Protein AF-A0A8S3UHV8-F1 (afdb_monomer)

Solvent-accessible surface area (backbone atoms only — not comparable to full-atom values): 12349 Å² total; per-residue (Å²): 120,72,72,67,57,52,47,56,48,50,58,50,46,39,64,72,65,37,31,21,87,84,78,70,43,65,53,44,92,79,63,28,31,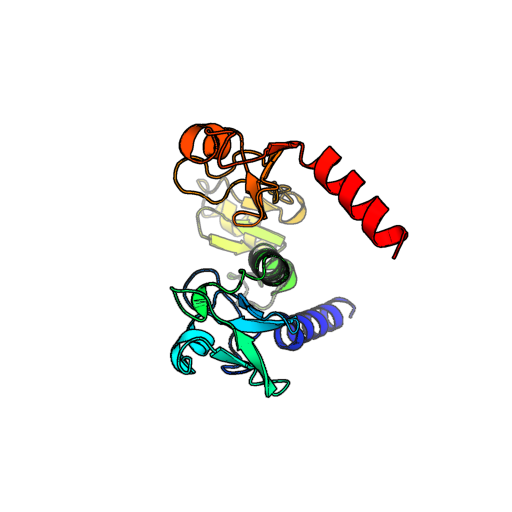39,25,36,45,98,86,71,53,64,37,21,46,50,60,48,59,73,72,48,66,59,91,54,34,36,66,39,88,88,79,64,52,76,40,80,38,57,95,79,33,73,75,66,41,50,69,36,58,69,50,46,53,50,47,50,44,45,59,74,42,35,70,69,73,30,81,47,28,8,61,90,56,77,56,72,43,66,33,55,31,37,32,70,86,76,74,44,35,21,20,76,69,52,41,55,55,48,38,72,77,35,82,84,62,80,53,63,44,56,60,90,76,66,81,74,83,71,78,79,67,35,30,84,48,91,97,45,60,69,36,57,54,52,32,28,32,69,26,95,92,66,67,43,80,29,21,71,65,50,35,65,75,77,45,64,51,68,94,73,30,42,75,42,48,42,68,60,55,46,53,57,49,53,54,55,60,78,74,108

Structure (mmCIF, N/CA/C/O backbone):
data_AF-A0A8S3UHV8-F1
#
_entry.id   AF-A0A8S3UHV8-F1
#
loop_
_atom_site.group_PDB
_atom_site.id
_atom_site.type_symbol
_atom_site.label_atom_id
_atom_site.label_alt_id
_atom_site.label_comp_id
_atom_site.label_asym_id
_atom_site.label_entity_id
_atom_site.label_seq_id
_atom_site.pdbx_PDB_ins_code
_atom_site.Cartn_x
_atom_site.Cartn_y
_atom_site.Cartn_z
_atom_site.occupancy
_atom_site.B_iso_or_equiv
_atom_site.auth_seq_id
_atom_site.auth_comp_id
_atom_site.auth_asym_id
_atom_site.auth_atom_id
_atom_site.pdbx_PDB_model_num
ATOM 1 N N . MET A 1 1 ? 33.360 -6.029 -9.573 1.00 35.09 1 MET A N 1
ATOM 2 C CA . MET A 1 1 ? 33.182 -6.629 -8.226 1.00 35.09 1 MET A CA 1
ATOM 3 C C . MET A 1 1 ? 32.106 -5.922 -7.394 1.00 35.09 1 MET A C 1
ATOM 5 O O . MET A 1 1 ? 31.368 -6.627 -6.726 1.00 35.09 1 MET A O 1
ATOM 9 N N . ALA A 1 2 ? 31.924 -4.596 -7.492 1.00 36.34 2 ALA A N 1
ATOM 10 C CA . ALA A 1 2 ? 30.849 -3.869 -6.790 1.00 36.34 2 ALA A CA 1
ATOM 11 C C . ALA A 1 2 ? 29.412 -4.330 -7.143 1.00 36.34 2 ALA A C 1
ATOM 13 O O . ALA A 1 2 ? 28.569 -4.451 -6.263 1.00 36.34 2 ALA A O 1
ATOM 14 N N . SER A 1 3 ? 29.159 -4.679 -8.409 1.00 47.12 3 SER A N 1
ATOM 15 C CA . SER A 1 3 ? 27.822 -5.049 -8.914 1.00 47.12 3 SER A CA 1
ATOM 16 C C . SER A 1 3 ? 27.254 -6.379 -8.372 1.00 47.12 3 SER A C 1
ATOM 18 O O . SER A 1 3 ? 26.042 -6.539 -8.292 1.00 47.12 3 SER A O 1
ATOM 20 N N . ARG A 1 4 ? 28.091 -7.332 -7.925 1.00 45.00 4 ARG A N 1
ATOM 21 C CA . ARG A 1 4 ? 27.597 -8.579 -7.295 1.00 45.00 4 ARG A CA 1
ATOM 22 C C . ARG A 1 4 ? 27.098 -8.366 -5.860 1.00 45.00 4 ARG A C 1
ATOM 24 O O . ARG A 1 4 ? 26.243 -9.118 -5.406 1.00 45.00 4 ARG A O 1
ATOM 31 N N . ASN A 1 5 ? 27.611 -7.353 -5.160 1.00 54.25 5 ASN A N 1
ATOM 32 C CA . ASN A 1 5 ? 27.203 -7.053 -3.786 1.00 54.25 5 ASN A CA 1
ATOM 33 C C . ASN A 1 5 ? 25.862 -6.312 -3.730 1.00 54.25 5 ASN A C 1
ATOM 35 O O . ASN A 1 5 ? 25.083 -6.554 -2.815 1.00 54.25 5 ASN A O 1
ATOM 39 N N . SER A 1 6 ? 25.574 -5.454 -4.713 1.00 56.16 6 SER A N 1
ATOM 40 C CA . SER A 1 6 ? 24.302 -4.728 -4.790 1.00 56.16 6 SER A CA 1
ATOM 41 C C . SER A 1 6 ? 23.116 -5.652 -5.077 1.00 56.16 6 SER A C 1
ATOM 43 O O . SER A 1 6 ? 22.085 -5.512 -4.435 1.00 56.16 6 SER A O 1
ATOM 45 N N . VAL A 1 7 ? 23.277 -6.650 -5.955 1.00 60.72 7 VAL A N 1
ATOM 46 C CA . VAL A 1 7 ? 22.209 -7.624 -6.268 1.00 60.72 7 VAL A CA 1
ATOM 47 C C . VAL A 1 7 ? 21.826 -8.452 -5.037 1.00 60.72 7 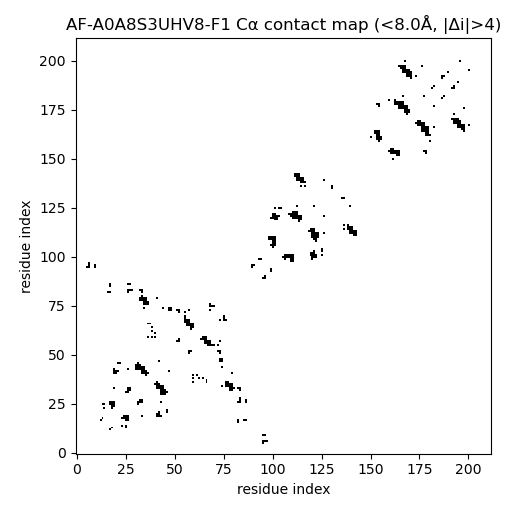VAL A C 1
ATOM 49 O O . VAL A 1 7 ? 20.649 -8.576 -4.721 1.00 60.72 7 VAL A O 1
ATOM 52 N N . ASN A 1 8 ? 22.812 -8.946 -4.280 1.00 66.94 8 ASN A N 1
ATOM 53 C CA . ASN A 1 8 ? 22.543 -9.689 -3.043 1.00 66.94 8 ASN A CA 1
ATOM 54 C C . ASN A 1 8 ? 21.857 -8.826 -1.972 1.00 66.94 8 ASN A C 1
ATOM 56 O O . ASN A 1 8 ? 21.039 -9.335 -1.209 1.00 66.94 8 ASN A O 1
ATOM 60 N N . LEU A 1 9 ? 22.177 -7.530 -1.910 1.00 77.44 9 LEU A N 1
ATOM 61 C CA . LEU A 1 9 ? 21.543 -6.608 -0.970 1.00 77.44 9 LEU A CA 1
ATOM 62 C C . LEU A 1 9 ? 20.076 -6.341 -1.327 1.00 77.44 9 LEU A C 1
ATOM 64 O O . LEU A 1 9 ? 19.246 -6.268 -0.427 1.00 77.44 9 LEU A O 1
ATOM 68 N N . ILE A 1 10 ? 19.756 -6.211 -2.615 1.00 76.81 10 ILE A N 1
ATOM 69 C CA . ILE A 1 10 ? 18.389 -5.942 -3.077 1.00 76.81 10 ILE A CA 1
ATOM 70 C C . ILE A 1 10 ? 17.488 -7.152 -2.837 1.00 76.81 10 ILE A C 1
ATOM 72 O O . ILE A 1 10 ? 16.421 -6.996 -2.253 1.00 76.81 10 ILE A O 1
ATOM 76 N N . THR A 1 11 ? 17.952 -8.362 -3.157 1.00 77.56 11 THR A N 1
ATOM 77 C CA . THR A 1 11 ? 17.198 -9.589 -2.849 1.00 77.56 11 THR A CA 1
ATOM 78 C C . THR A 1 11 ? 16.970 -9.763 -1.342 1.00 77.56 11 THR A C 1
ATOM 80 O O . THR A 1 11 ? 15.914 -10.224 -0.916 1.00 77.56 11 THR A O 1
ATOM 83 N N . GLU A 1 12 ? 17.937 -9.380 -0.503 1.00 82.31 12 GLU A N 1
ATOM 84 C CA . GLU A 1 12 ? 17.755 -9.402 0.954 1.00 82.31 12 GLU A CA 1
ATOM 85 C C . GLU A 1 12 ? 16.766 -8.325 1.432 1.00 82.31 12 GLU A C 1
ATOM 87 O O . GLU A 1 12 ? 15.990 -8.563 2.357 1.00 82.31 12 GLU A O 1
ATOM 92 N N . LEU A 1 13 ? 16.769 -7.147 0.798 1.00 86.06 13 LEU A N 1
ATOM 93 C CA . LEU A 1 13 ? 15.794 -6.077 1.029 1.00 86.06 13 LEU A CA 1
ATOM 94 C C . LEU A 1 13 ? 14.373 -6.543 0.700 1.00 86.06 13 LEU A C 1
ATOM 96 O O . LEU A 1 13 ? 13.473 -6.371 1.521 1.00 86.06 13 LEU A O 1
ATOM 100 N N . GLU A 1 14 ? 14.189 -7.166 -0.461 1.00 86.31 14 GLU A N 1
ATOM 101 C CA . GLU A 1 14 ? 12.915 -7.733 -0.899 1.00 86.31 14 GLU A CA 1
ATOM 102 C C . GLU A 1 14 ? 12.385 -8.739 0.126 1.00 86.31 14 GLU A C 1
ATOM 104 O O . GLU A 1 14 ? 11.315 -8.532 0.700 1.00 86.31 14 GLU A O 1
ATOM 109 N N . ARG A 1 15 ? 13.194 -9.744 0.475 1.00 85.44 15 ARG A N 1
ATOM 110 C CA . ARG A 1 15 ? 12.825 -10.775 1.458 1.00 85.44 15 ARG A CA 1
ATOM 111 C C . ARG A 1 15 ? 12.487 -10.225 2.833 1.00 85.44 15 ARG A C 1
ATOM 113 O O . ARG A 1 15 ? 11.580 -10.714 3.502 1.00 85.44 15 ARG A O 1
ATOM 120 N N . ARG A 1 16 ? 13.234 -9.223 3.301 1.00 87.00 16 ARG A N 1
ATOM 121 C CA . ARG A 1 16 ? 13.035 -8.673 4.650 1.00 87.00 16 ARG A CA 1
ATOM 122 C C . ARG A 1 16 ? 11.878 -7.697 4.742 1.00 87.00 16 ARG A C 1
ATOM 124 O O . ARG A 1 16 ? 11.247 -7.618 5.796 1.00 87.00 16 ARG A O 1
ATOM 131 N N . TYR A 1 17 ? 11.647 -6.906 3.701 1.00 90.50 17 TYR A N 1
ATOM 132 C CA . TYR A 1 17 ? 10.789 -5.730 3.809 1.00 90.50 17 TYR A CA 1
ATOM 133 C C . TYR A 1 17 ? 9.618 -5.734 2.836 1.00 90.50 17 TYR A C 1
ATOM 135 O O . TYR A 1 17 ? 8.607 -5.105 3.157 1.00 90.50 17 TYR A O 1
ATOM 143 N N . LEU A 1 18 ? 9.723 -6.433 1.705 1.00 92.75 18 LEU A N 1
ATOM 144 C CA . LEU A 1 18 ? 8.749 -6.384 0.613 1.00 92.75 18 LEU A CA 1
ATOM 145 C C . LEU A 1 18 ? 8.002 -7.701 0.384 1.00 92.75 18 LEU A C 1
ATOM 147 O O . LEU A 1 18 ? 7.103 -7.744 -0.449 1.00 92.75 18 LEU A O 1
ATOM 151 N N . GLU A 1 19 ? 8.320 -8.752 1.135 1.00 92.69 19 GLU A N 1
ATOM 152 C CA . GLU A 1 19 ? 7.553 -9.995 1.147 1.00 92.69 19 GLU A CA 1
ATOM 153 C C . GLU A 1 19 ? 6.559 -10.041 2.312 1.00 92.69 19 GLU A C 1
ATOM 155 O O . GLU A 1 19 ? 6.800 -9.566 3.429 1.00 92.69 19 GLU A O 1
ATOM 160 N N . CYS A 1 20 ? 5.419 -10.685 2.074 1.00 94.94 20 CYS A N 1
ATOM 161 C CA . CYS A 1 20 ? 4.495 -11.016 3.143 1.00 94.94 20 CYS A CA 1
ATOM 162 C C . CYS A 1 20 ? 5.040 -12.183 3.972 1.00 94.94 20 CYS A C 1
ATOM 164 O O . CYS A 1 20 ? 5.195 -13.289 3.476 1.00 94.94 20 CYS A O 1
ATOM 166 N N . ASN A 1 21 ? 5.189 -11.996 5.278 1.00 90.25 21 ASN A N 1
ATOM 167 C CA . ASN A 1 21 ? 5.628 -13.041 6.216 1.00 90.25 21 ASN A CA 1
ATOM 168 C C . ASN A 1 21 ? 4.679 -14.261 6.370 1.00 90.25 21 ASN A C 1
ATOM 170 O O . ASN A 1 21 ? 5.000 -15.175 7.126 1.00 90.25 21 ASN A O 1
ATOM 174 N N . ILE A 1 22 ? 3.512 -14.279 5.708 1.00 94.44 22 ILE A N 1
ATOM 175 C CA . ILE A 1 22 ? 2.589 -15.428 5.696 1.00 94.44 22 ILE A CA 1
ATOM 176 C C . ILE A 1 22 ? 2.749 -16.246 4.415 1.00 94.44 22 ILE A C 1
ATOM 178 O O . ILE A 1 22 ? 2.870 -17.464 4.494 1.00 94.44 22 ILE A O 1
ATOM 182 N N . CYS A 1 23 ? 2.663 -15.611 3.241 1.00 95.19 23 CYS A N 1
ATOM 183 C CA . CYS A 1 23 ? 2.740 -16.318 1.957 1.00 95.19 23 CYS A CA 1
ATOM 184 C C . CYS A 1 23 ? 4.119 -16.264 1.304 1.00 95.19 23 CYS A C 1
ATOM 186 O O . CYS A 1 23 ? 4.288 -16.909 0.281 1.00 95.19 23 CYS A O 1
ATOM 188 N N . THR A 1 24 ? 5.060 -15.499 1.864 1.00 91.62 24 THR A N 1
ATOM 189 C CA . THR A 1 24 ? 6.422 -15.278 1.342 1.00 91.62 24 THR A CA 1
ATOM 190 C C . THR A 1 24 ? 6.464 -14.772 -0.101 1.00 91.62 24 THR A C 1
ATOM 192 O O . THR A 1 24 ? 7.463 -14.916 -0.786 1.00 91.62 24 THR A O 1
ATOM 195 N N . GLU A 1 25 ? 5.361 -14.181 -0.563 1.00 92.62 25 GLU A N 1
ATOM 196 C CA . GLU A 1 25 ? 5.270 -13.541 -1.874 1.00 92.62 25 GLU A CA 1
ATOM 197 C C . GLU A 1 25 ? 5.534 -12.044 -1.732 1.00 92.62 25 GLU A C 1
ATOM 199 O O . GLU A 1 25 ? 5.165 -11.446 -0.710 1.00 92.62 25 GLU A O 1
ATOM 204 N N . LEU A 1 26 ? 6.101 -11.445 -2.780 1.00 89.75 26 LEU A N 1
ATOM 205 C CA . LEU A 1 26 ? 6.263 -9.998 -2.894 1.00 89.75 26 LEU A CA 1
ATOM 206 C C . LEU A 1 26 ? 4.906 -9.289 -2.833 1.00 89.75 26 LEU A C 1
ATOM 208 O O . LEU A 1 26 ? 3.889 -9.795 -3.314 1.00 89.75 26 LEU A O 1
ATOM 212 N N . PHE A 1 27 ? 4.893 -8.107 -2.227 1.00 92.94 27 PHE A N 1
ATOM 213 C CA . PHE A 1 27 ? 3.746 -7.214 -2.287 1.00 92.94 27 PHE A CA 1
ATOM 214 C C . PHE A 1 27 ? 3.528 -6.700 -3.716 1.00 92.94 27 PHE A C 1
ATOM 216 O O . PHE A 1 27 ? 4.467 -6.572 -4.498 1.00 92.94 27 PHE A O 1
ATOM 223 N N . ASP A 1 28 ? 2.277 -6.400 -4.048 1.00 86.69 28 ASP A N 1
ATOM 224 C CA . ASP A 1 28 ? 1.870 -5.858 -5.346 1.00 86.69 28 ASP A CA 1
ATOM 225 C C . ASP A 1 28 ? 0.714 -4.851 -5.169 1.00 86.69 28 ASP A C 1
ATOM 227 O O . ASP A 1 28 ? 0.228 -4.638 -4.053 1.00 86.69 28 ASP A O 1
ATOM 231 N N . GLU A 1 29 ? 0.299 -4.194 -6.254 1.00 83.56 29 GLU A N 1
ATOM 232 C CA . GLU A 1 29 ? -0.779 -3.189 -6.246 1.00 83.56 29 GLU A CA 1
ATOM 233 C C . GLU A 1 29 ? -2.193 -3.785 -6.330 1.00 83.56 29 GLU A C 1
ATOM 235 O O . GLU A 1 29 ? -3.172 -3.081 -6.065 1.00 83.56 29 GLU A O 1
ATOM 240 N N . ASP A 1 30 ? -2.312 -5.077 -6.641 1.00 86.75 30 ASP A N 1
ATOM 241 C CA . ASP A 1 30 ? -3.569 -5.705 -7.043 1.00 86.75 30 ASP A CA 1
ATOM 242 C C . ASP A 1 30 ? -4.127 -6.607 -5.932 1.00 86.75 30 ASP A C 1
ATOM 244 O O . ASP A 1 30 ? -5.099 -6.278 -5.244 1.00 86.75 30 ASP A O 1
ATOM 248 N N . GLU A 1 31 ? -3.499 -7.759 -5.715 1.00 88.75 31 GLU A N 1
ATOM 249 C CA . GLU A 1 31 ? -3.967 -8.798 -4.797 1.00 88.75 31 GLU A CA 1
ATOM 250 C C . GLU A 1 31 ? -3.202 -8.760 -3.470 1.00 88.75 31 GLU A C 1
ATOM 252 O O . GLU A 1 31 ? -3.776 -8.902 -2.379 1.00 88.75 31 GLU A O 1
ATOM 257 N N . ARG A 1 32 ? -1.891 -8.516 -3.527 1.00 93.06 32 ARG A N 1
ATOM 258 C CA . ARG A 1 32 ? -0.979 -8.550 -2.380 1.00 93.06 32 ARG A CA 1
ATOM 259 C C . ARG A 1 32 ? -0.654 -7.156 -1.867 1.00 93.06 32 ARG A C 1
ATOM 261 O O . ARG A 1 32 ? 0.439 -6.924 -1.362 1.00 93.06 32 ARG A O 1
ATOM 268 N N . ILE A 1 33 ? -1.638 -6.262 -1.876 1.00 92.81 33 ILE A N 1
ATOM 269 C CA . ILE A 1 33 ? -1.482 -4.906 -1.339 1.00 92.81 33 ILE A CA 1
ATOM 270 C C . ILE A 1 33 ? -1.041 -4.974 0.132 1.00 92.81 33 ILE A C 1
ATOM 272 O O . ILE A 1 33 ? -1.761 -5.576 0.944 1.00 92.81 33 ILE A O 1
ATOM 276 N N . PRO A 1 34 ? 0.090 -4.357 0.514 1.00 95.00 34 PRO A N 1
ATOM 277 C CA . PRO A 1 34 ? 0.579 -4.415 1.880 1.00 95.00 34 PRO A CA 1
ATOM 278 C C . PRO A 1 34 ? -0.333 -3.590 2.792 1.00 95.00 34 PRO A C 1
ATOM 280 O O . PRO A 1 34 ? -0.773 -2.485 2.458 1.00 95.00 34 PRO A O 1
ATOM 283 N N . ARG A 1 35 ? -0.658 -4.150 3.953 1.00 93.94 35 ARG A N 1
ATOM 284 C CA . ARG A 1 35 ? -1.542 -3.569 4.967 1.00 93.94 35 ARG A CA 1
ATOM 285 C C . ARG A 1 35 ? -0.823 -3.558 6.307 1.00 93.94 35 ARG A C 1
ATOM 287 O O . ARG A 1 35 ? -0.261 -4.578 6.706 1.00 93.94 35 ARG A O 1
ATOM 294 N N . LEU A 1 36 ? -0.870 -2.426 7.003 1.00 93.81 36 LEU A N 1
ATOM 295 C CA . LEU A 1 36 ? -0.162 -2.231 8.265 1.00 93.81 36 LEU A CA 1
ATOM 296 C C . LEU A 1 36 ? -1.114 -2.384 9.455 1.00 93.81 36 LEU A C 1
ATOM 298 O O . LEU A 1 36 ? -2.090 -1.646 9.590 1.00 93.81 36 LEU A O 1
ATOM 302 N N . LEU A 1 37 ? -0.825 -3.333 10.346 1.00 93.69 37 LEU A N 1
ATOM 303 C CA . LEU A 1 37 ? -1.549 -3.447 11.615 1.00 93.69 37 LEU A CA 1
ATOM 304 C C . LEU A 1 37 ? -1.122 -2.342 12.597 1.00 93.69 37 LEU A C 1
ATOM 306 O O . LEU A 1 37 ? -0.012 -1.824 12.489 1.00 93.69 37 LEU A O 1
ATOM 310 N N . PRO A 1 38 ? -1.914 -2.060 13.652 1.00 92.81 38 PRO A N 1
ATOM 311 C CA . PRO A 1 38 ? -1.515 -1.120 14.706 1.00 92.81 38 PRO A CA 1
ATOM 312 C C . PRO A 1 38 ? -0.247 -1.520 15.483 1.00 92.81 38 PRO A C 1
ATOM 314 O O . PRO A 1 38 ? 0.326 -0.697 16.182 1.00 92.81 38 PRO A O 1
ATOM 317 N N . CYS A 1 39 ? 0.195 -2.780 15.390 1.00 95.12 39 CYS A N 1
ATOM 318 C CA . CYS A 1 39 ? 1.495 -3.229 15.908 1.00 95.12 39 CYS A CA 1
ATOM 319 C C . CYS A 1 39 ? 2.652 -3.074 14.902 1.00 95.12 39 CYS A C 1
ATOM 321 O O . CYS A 1 39 ? 3.725 -3.623 15.138 1.00 95.12 39 CYS A O 1
ATOM 323 N N . HIS A 1 40 ? 2.421 -2.397 13.774 1.00 93.25 40 HIS A N 1
ATOM 324 C CA . HIS A 1 40 ? 3.371 -2.144 12.685 1.00 93.25 40 HIS A CA 1
ATOM 325 C C . HIS A 1 40 ? 3.898 -3.383 11.944 1.00 93.25 40 HIS A C 1
ATOM 327 O O . HIS A 1 40 ? 4.869 -3.292 11.194 1.00 93.25 40 HIS A O 1
ATOM 333 N N . HIS A 1 41 ? 3.242 -4.535 12.093 1.00 94.44 41 HIS A N 1
ATOM 334 C CA . HIS A 1 41 ? 3.529 -5.693 11.251 1.00 94.44 41 HIS A CA 1
ATOM 335 C C . HIS A 1 41 ? 2.738 -5.610 9.935 1.00 94.44 41 HIS A C 1
ATOM 337 O O . HIS A 1 41 ? 1.515 -5.419 9.983 1.00 94.44 41 HIS A O 1
ATOM 343 N N . PRO A 1 42 ? 3.411 -5.750 8.777 1.00 94.00 42 PRO A N 1
ATOM 344 C CA . PRO A 1 42 ? 2.776 -5.738 7.467 1.00 94.00 42 PRO A CA 1
ATOM 345 C C . PRO A 1 42 ? 2.286 -7.137 7.071 1.00 94.00 42 PRO A C 1
ATOM 347 O O . PRO A 1 42 ? 2.953 -8.141 7.323 1.00 94.00 42 PRO A O 1
ATOM 350 N N . PHE A 1 43 ? 1.152 -7.205 6.379 1.00 95.56 43 PHE A N 1
ATOM 351 C CA . PHE A 1 43 ? 0.673 -8.425 5.721 1.00 95.56 43 PHE A CA 1
ATOM 352 C C . PHE A 1 43 ? -0.021 -8.070 4.408 1.00 95.56 43 PHE A C 1
ATOM 354 O O . PHE A 1 43 ? -0.556 -6.971 4.268 1.00 95.56 43 PHE A O 1
ATOM 361 N N . CYS A 1 44 ? -0.033 -8.985 3.439 1.00 96.00 44 CYS A N 1
ATOM 362 C CA . CYS A 1 44 ? -0.716 -8.729 2.178 1.00 96.00 44 CYS A CA 1
ATOM 363 C C . CYS A 1 44 ? -2.237 -8.852 2.349 1.00 96.00 44 CYS A C 1
ATOM 365 O O . CYS A 1 44 ? -2.728 -9.607 3.199 1.00 96.00 44 CYS A O 1
ATOM 367 N N . SER A 1 45 ? -2.987 -8.110 1.533 1.00 94.56 45 SER A N 1
ATOM 368 C CA . SER A 1 45 ? -4.446 -8.045 1.624 1.00 94.56 45 SER A CA 1
ATOM 369 C C . SER A 1 45 ? -5.106 -9.426 1.514 1.00 94.56 45 SER A C 1
ATOM 371 O O . SER A 1 45 ? -6.035 -9.724 2.264 1.00 94.56 45 SER A O 1
ATOM 373 N N . GLU A 1 46 ? -4.561 -10.303 0.669 1.00 95.00 46 GLU A N 1
ATOM 374 C CA . GLU A 1 46 ? -5.041 -11.671 0.487 1.00 95.00 46 GLU A CA 1
ATOM 375 C C . GLU A 1 46 ? -4.838 -12.546 1.731 1.00 95.00 46 GLU A C 1
ATOM 377 O O . GLU A 1 46 ? -5.763 -13.215 2.196 1.00 95.00 46 GLU A O 1
ATOM 382 N N . CYS A 1 47 ? -3.659 -12.487 2.356 1.00 95.56 47 CYS A N 1
ATOM 383 C CA . CYS A 1 47 ? -3.412 -13.227 3.592 1.00 95.56 47 CYS A CA 1
ATOM 384 C C . CYS A 1 47 ? -4.283 -12.723 4.747 1.00 95.56 47 CYS A C 1
ATOM 386 O O . CYS A 1 47 ? -4.777 -13.526 5.540 1.00 95.56 47 CYS A O 1
ATOM 388 N N . ILE A 1 48 ? -4.507 -11.410 4.824 1.00 92.94 48 ILE A N 1
ATOM 389 C CA . ILE A 1 48 ? -5.410 -10.805 5.803 1.00 92.94 48 ILE A CA 1
ATOM 390 C C . ILE A 1 48 ? -6.853 -11.300 5.606 1.00 92.94 48 ILE A C 1
ATOM 392 O O . ILE A 1 48 ? -7.499 -11.684 6.583 1.00 92.94 48 ILE A O 1
ATOM 396 N N . LYS A 1 49 ? -7.352 -11.342 4.361 1.00 91.12 49 LYS A N 1
ATOM 397 C CA . LYS A 1 49 ? -8.681 -11.896 4.039 1.00 91.12 49 LYS A CA 1
ATOM 398 C C . LYS A 1 49 ? -8.780 -13.363 4.444 1.00 91.12 49 LYS A C 1
ATOM 400 O O . LYS A 1 49 ? -9.733 -13.742 5.118 1.00 91.12 49 LYS A O 1
ATOM 405 N N . ARG A 1 50 ? -7.779 -14.168 4.070 1.00 91.88 50 ARG A N 1
ATOM 406 C CA . ARG A 1 50 ? -7.753 -15.619 4.301 1.00 91.88 50 ARG A CA 1
ATOM 407 C C . ARG A 1 50 ? -7.719 -15.989 5.779 1.00 91.88 50 ARG A C 1
ATOM 409 O O . ARG A 1 50 ? -8.404 -16.921 6.185 1.00 91.88 50 ARG A O 1
ATOM 416 N N . LEU A 1 51 ? -6.929 -15.279 6.586 1.00 89.62 51 LEU A N 1
ATOM 417 C CA . LEU A 1 51 ? -6.913 -15.482 8.039 1.00 89.62 51 LEU A CA 1
ATOM 418 C C . LEU A 1 51 ? -8.240 -15.082 8.691 1.00 89.62 51 LEU A C 1
ATOM 420 O O . LEU A 1 51 ? -8.602 -15.616 9.742 1.00 89.62 51 LEU A O 1
ATOM 424 N N . GLY A 1 52 ? -8.966 -14.161 8.056 1.00 82.50 52 GLY A N 1
ATOM 425 C CA . GLY A 1 52 ? -10.240 -13.667 8.535 1.00 82.50 52 GLY A CA 1
ATOM 426 C C . GLY A 1 52 ? -10.114 -12.927 9.865 1.00 82.50 52 GLY A C 1
ATOM 427 O O . GLY A 1 52 ? -9.035 -12.576 10.335 1.00 82.50 52 GLY A O 1
ATOM 428 N N . HIS A 1 53 ? -11.257 -12.666 10.483 1.00 81.19 53 HIS A N 1
ATOM 429 C CA . HIS A 1 53 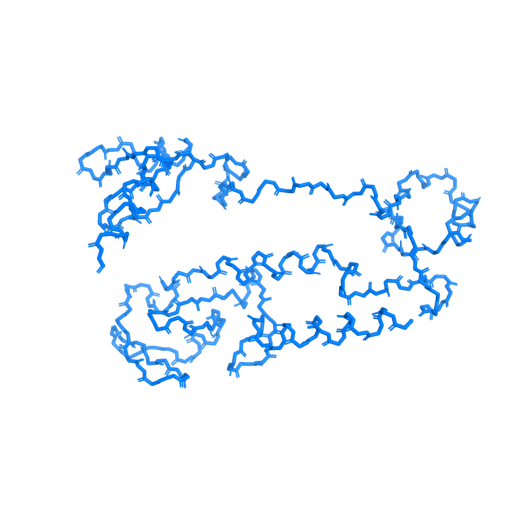? -11.347 -12.023 11.788 1.00 81.19 53 HIS A CA 1
ATOM 430 C C . HIS A 1 53 ? -12.423 -12.700 12.624 1.00 81.19 53 HIS A C 1
ATOM 432 O O . HIS A 1 53 ? -13.326 -13.354 12.101 1.00 81.19 53 HIS A O 1
ATOM 438 N N . ARG A 1 54 ? -12.319 -12.560 13.945 1.00 80.44 54 ARG A N 1
ATOM 439 C CA . ARG A 1 54 ? -13.336 -13.047 14.876 1.00 80.44 54 ARG A CA 1
ATOM 440 C C . ARG A 1 54 ? -14.088 -11.850 15.431 1.00 80.44 54 ARG A C 1
ATOM 442 O O . ARG A 1 54 ? -13.496 -11.037 16.139 1.00 80.44 54 ARG A O 1
ATOM 449 N N . LYS A 1 55 ? -15.392 -11.779 15.146 1.00 81.81 55 LYS A N 1
ATOM 450 C CA . LYS A 1 55 ? -16.251 -10.638 15.503 1.00 81.81 55 LYS A CA 1
ATOM 451 C C . LYS A 1 55 ? -15.684 -9.334 14.935 1.00 81.81 55 LYS A C 1
ATOM 453 O O . LYS A 1 55 ? -15.667 -9.176 13.731 1.00 81.81 55 LYS A O 1
ATOM 458 N N . ASP A 1 56 ? -15.197 -8.447 15.788 1.00 87.25 56 ASP A N 1
ATOM 459 C CA . ASP A 1 56 ? -14.599 -7.149 15.494 1.00 87.25 56 ASP A CA 1
ATOM 460 C C . ASP A 1 56 ? -13.091 -7.136 15.795 1.00 87.25 56 ASP A C 1
ATOM 462 O O . ASP A 1 56 ? -12.512 -6.077 16.029 1.00 87.25 56 ASP A O 1
ATOM 466 N N . THR A 1 57 ? -12.429 -8.303 15.803 1.00 90.94 57 THR A N 1
ATOM 467 C CA . THR A 1 57 ? -11.006 -8.410 16.159 1.00 90.94 57 THR A CA 1
ATOM 468 C C . THR A 1 57 ? -10.172 -9.245 15.190 1.00 90.94 57 THR A C 1
ATOM 470 O O . THR A 1 57 ? -10.590 -10.305 14.721 1.00 90.94 57 THR A O 1
ATOM 473 N N . PHE A 1 58 ? -8.943 -8.793 14.944 1.00 92.44 58 PHE A N 1
ATOM 474 C CA . PHE A 1 58 ? -7.910 -9.490 14.184 1.00 92.44 58 PHE A CA 1
ATOM 475 C C . PHE A 1 58 ? -6.681 -9.718 15.068 1.00 92.44 58 PHE A C 1
ATOM 477 O O . PHE A 1 58 ? -6.198 -8.790 15.717 1.00 92.44 58 PHE A O 1
ATOM 484 N N . LYS A 1 59 ? -6.158 -10.945 15.098 1.00 94.12 59 LYS A N 1
ATOM 485 C CA . LYS A 1 59 ? -4.959 -11.292 15.871 1.00 94.12 59 LYS A CA 1
ATOM 486 C C . LYS A 1 59 ? -3.744 -11.310 14.949 1.00 94.12 59 LYS A C 1
ATOM 488 O O . LYS A 1 59 ? -3.727 -12.081 13.997 1.00 94.12 59 LYS A O 1
ATOM 493 N N . CYS A 1 60 ? -2.733 -10.499 15.252 1.00 94.81 60 CYS A N 1
ATOM 494 C CA . CYS A 1 60 ? -1.484 -10.448 14.497 1.00 94.81 60 CYS A CA 1
ATOM 495 C C . CYS A 1 60 ? -0.762 -11.811 14.530 1.00 94.81 60 CYS A C 1
ATOM 497 O O . CYS A 1 60 ? -0.430 -12.278 15.623 1.00 94.81 60 CYS A O 1
ATOM 499 N N . PRO A 1 61 ? -0.464 -12.432 13.374 1.00 93.94 61 PRO A N 1
ATOM 500 C CA . PRO A 1 61 ? 0.288 -13.688 13.317 1.00 93.94 61 PRO A CA 1
ATOM 501 C C . PRO A 1 61 ? 1.732 -13.590 13.820 1.00 93.94 61 PRO A C 1
ATOM 503 O O . PRO A 1 61 ? 2.272 -14.581 14.298 1.00 93.94 61 PRO A O 1
ATOM 506 N N . THR A 1 62 ? 2.357 -12.411 13.739 1.00 94.50 62 THR A N 1
ATOM 507 C CA . THR A 1 62 ? 3.771 -12.231 14.110 1.00 94.50 62 THR A CA 1
ATOM 508 C C . THR A 1 62 ? 3.959 -12.018 15.606 1.00 94.50 62 THR A C 1
ATOM 510 O O . THR A 1 62 ? 4.783 -12.682 16.224 1.00 94.50 62 THR A O 1
ATOM 513 N N . CYS A 1 63 ? 3.192 -11.105 16.213 1.00 96.12 63 CYS A N 1
ATOM 514 C CA . CYS A 1 63 ? 3.374 -10.727 17.620 1.00 96.12 63 CYS A CA 1
ATOM 515 C C . CYS A 1 63 ? 2.236 -11.170 18.548 1.00 96.12 63 CYS A C 1
ATOM 517 O O . CYS A 1 63 ? 2.287 -10.902 19.743 1.00 96.12 63 CYS A O 1
ATOM 519 N N . ASN A 1 64 ? 1.204 -11.841 18.026 1.00 94.69 64 ASN A N 1
ATOM 520 C CA . ASN A 1 64 ? 0.014 -12.284 18.760 1.00 94.69 64 ASN A CA 1
ATOM 521 C C . ASN A 1 64 ? -0.881 -11.178 19.354 1.00 94.69 64 ASN A C 1
ATOM 523 O O . ASN A 1 64 ? -1.903 -11.510 19.962 1.00 94.69 64 ASN A O 1
ATOM 527 N N . THR A 1 65 ? -0.572 -9.896 19.144 1.00 96.06 65 THR A N 1
ATOM 528 C CA . THR A 1 65 ? -1.418 -8.778 19.585 1.00 96.06 65 THR A CA 1
ATOM 529 C C . THR A 1 65 ? -2.774 -8.791 18.877 1.00 96.06 65 THR A C 1
ATOM 531 O O . THR A 1 65 ? -2.861 -9.009 17.667 1.00 96.06 65 THR A O 1
ATOM 534 N N . VAL A 1 66 ? -3.847 -8.555 19.635 1.00 94.06 66 VAL A N 1
ATOM 535 C CA . VAL A 1 66 ? -5.219 -8.473 19.118 1.00 94.06 66 VAL A CA 1
ATOM 536 C C . VAL A 1 66 ? -5.575 -7.016 18.843 1.00 94.06 66 VAL A C 1
ATOM 538 O O . VAL A 1 66 ? -5.430 -6.155 19.708 1.00 94.06 66 VAL A O 1
ATOM 541 N N . HIS A 1 67 ? -6.072 -6.750 17.642 1.00 92.25 67 HIS A N 1
ATOM 542 C CA . HIS A 1 67 ? -6.466 -5.427 17.179 1.00 92.25 67 HIS A CA 1
ATOM 543 C C . HIS A 1 67 ? -7.948 -5.401 16.842 1.00 92.25 67 HIS A C 1
ATOM 545 O O . HIS A 1 67 ? -8.484 -6.373 16.311 1.00 92.25 67 HIS A O 1
ATOM 551 N N . LYS A 1 68 ? -8.604 -4.274 17.116 1.00 89.50 68 LYS A N 1
ATOM 552 C CA . LYS A 1 68 ? -9.976 -4.044 16.664 1.00 89.50 68 LYS A CA 1
ATOM 553 C C . LYS A 1 68 ? -9.993 -3.776 15.161 1.00 89.50 68 LYS A C 1
ATOM 555 O O . LYS A 1 68 ? -9.116 -3.075 14.656 1.00 89.50 68 LYS A O 1
ATOM 560 N N . VAL A 1 69 ? -10.996 -4.302 14.471 1.00 86.12 69 VAL A N 1
ATOM 561 C CA . VAL A 1 69 ? -11.261 -4.033 13.054 1.00 86.12 69 VAL A CA 1
ATOM 562 C C . VAL A 1 69 ? -12.562 -3.255 12.892 1.00 86.12 69 VAL A C 1
ATOM 564 O O . VAL A 1 69 ? -13.491 -3.392 13.687 1.00 86.12 69 VAL A O 1
ATOM 567 N N . LYS A 1 70 ? -12.597 -2.387 11.879 1.00 80.56 70 LYS A N 1
ATOM 568 C CA . LYS A 1 70 ? -13.772 -1.584 11.518 1.00 80.56 70 LYS A CA 1
ATOM 569 C C . LYS A 1 70 ? -14.784 -2.438 10.732 1.00 80.56 70 LYS A C 1
ATOM 571 O O . LYS A 1 70 ? -14.603 -3.643 10.565 1.00 80.56 70 LYS A O 1
ATOM 576 N N . ARG A 1 71 ? -15.889 -1.823 10.288 1.00 68.50 71 ARG A N 1
ATOM 577 C CA . ARG A 1 71 ? -17.034 -2.522 9.671 1.00 68.50 71 ARG A CA 1
ATOM 578 C C . ARG A 1 71 ? -16.687 -3.310 8.406 1.00 68.50 71 ARG A C 1
ATOM 580 O O . ARG A 1 71 ? -17.318 -4.339 8.199 1.00 68.50 71 ARG A O 1
ATOM 587 N N . ASN A 1 72 ? -15.705 -2.892 7.603 1.00 67.06 72 ASN A N 1
ATOM 588 C CA . ASN A 1 72 ? -15.312 -3.649 6.406 1.00 67.06 72 ASN A CA 1
ATOM 589 C C . ASN A 1 72 ? -14.247 -4.715 6.723 1.00 67.06 72 ASN A C 1
ATOM 591 O O . ASN A 1 72 ? -13.630 -5.291 5.825 1.00 67.06 72 ASN A O 1
ATOM 595 N N . GLY A 1 73 ? -14.034 -4.997 8.012 1.00 75.94 73 GLY A N 1
ATOM 596 C CA . GLY A 1 73 ? -13.144 -6.035 8.492 1.00 75.94 73 GLY A CA 1
ATOM 597 C C . GLY A 1 73 ? -11.661 -5.666 8.366 1.00 75.94 73 GLY A C 1
ATOM 598 O O . GLY A 1 73 ? -11.295 -4.496 8.271 1.00 75.94 73 GLY A O 1
ATOM 599 N N . PRO A 1 74 ? -10.767 -6.665 8.381 1.00 73.94 74 PRO A N 1
ATOM 600 C CA . PRO A 1 74 ? -9.317 -6.469 8.369 1.00 73.94 74 PRO A CA 1
ATOM 601 C C . PRO A 1 74 ? -8.746 -5.729 7.148 1.00 73.94 74 PRO A C 1
ATOM 603 O O . PRO A 1 74 ? -7.601 -5.290 7.181 1.00 73.94 74 PRO A O 1
ATOM 606 N N . LEU A 1 75 ? -9.516 -5.566 6.068 1.00 83.56 75 LEU A N 1
ATOM 607 C CA . LEU A 1 75 ? -9.085 -4.787 4.903 1.00 83.56 75 LEU A CA 1
ATOM 608 C C . LEU A 1 75 ? -9.107 -3.273 5.131 1.00 83.56 75 LEU A C 1
ATOM 610 O O . LEU A 1 75 ? -8.457 -2.562 4.362 1.00 83.56 75 LEU A O 1
ATOM 614 N N . ASP A 1 76 ? -9.789 -2.812 6.188 1.00 84.69 76 ASP A N 1
ATOM 615 C CA . ASP A 1 76 ? -9.798 -1.413 6.637 1.00 84.69 76 ASP A CA 1
ATOM 616 C C . ASP A 1 76 ? -8.480 -0.986 7.305 1.00 84.69 76 ASP A C 1
ATOM 618 O O . ASP A 1 76 ? -8.314 0.192 7.632 1.00 84.69 76 ASP A O 1
ATOM 622 N N . PHE A 1 77 ? -7.537 -1.909 7.543 1.00 89.69 77 PHE A N 1
ATOM 623 C CA . PHE A 1 77 ? -6.191 -1.503 7.937 1.00 89.69 77 PHE A CA 1
ATOM 624 C C . PHE A 1 77 ? -5.569 -0.620 6.841 1.00 89.69 77 PHE A C 1
ATOM 626 O O . PHE A 1 77 ? -5.817 -0.846 5.653 1.00 89.69 77 PHE A O 1
ATOM 633 N N . PRO A 1 78 ? -4.779 0.402 7.210 1.00 90.25 78 PRO A N 1
ATOM 634 C CA . PRO A 1 78 ? -4.179 1.293 6.230 1.00 90.25 78 PRO A CA 1
ATOM 635 C C . PRO A 1 78 ? -3.265 0.517 5.280 1.00 90.25 78 PRO A C 1
ATOM 637 O O . PRO A 1 78 ? -2.593 -0.444 5.672 1.00 90.25 78 PRO A O 1
ATOM 640 N N . LYS A 1 79 ? -3.245 0.946 4.016 1.00 91.38 79 L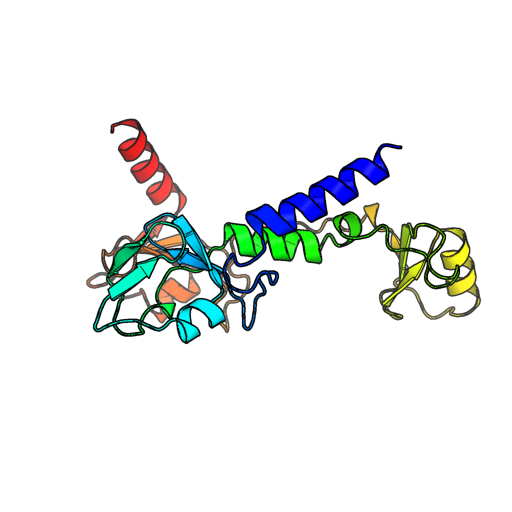YS A N 1
ATOM 641 C CA . LYS A 1 79 ? -2.236 0.495 3.058 1.00 91.38 79 LYS A CA 1
ATOM 642 C C . LYS A 1 79 ? -0.862 0.969 3.540 1.00 91.38 79 LYS A C 1
ATOM 644 O O . LYS A 1 79 ? -0.736 2.093 4.020 1.00 91.38 79 LYS A O 1
ATOM 649 N N . ASP A 1 80 ? 0.154 0.128 3.408 1.00 92.00 80 ASP A N 1
ATOM 650 C CA . ASP A 1 80 ? 1.533 0.519 3.700 1.00 92.00 80 ASP A CA 1
ATOM 651 C C . ASP A 1 80 ? 2.144 1.170 2.455 1.00 92.00 80 ASP A C 1
ATOM 653 O O . ASP A 1 80 ? 2.632 0.484 1.554 1.00 92.00 80 ASP A O 1
ATOM 657 N N . ASN A 1 81 ? 2.045 2.498 2.378 1.00 85.06 81 ASN A N 1
ATOM 658 C CA . ASN A 1 81 ? 2.569 3.256 1.242 1.00 85.06 81 ASN A CA 1
ATOM 659 C C . ASN A 1 81 ? 4.084 3.115 1.136 1.00 85.06 81 ASN A C 1
ATOM 661 O O . ASN A 1 81 ? 4.570 2.895 0.045 1.00 85.06 81 ASN A O 1
ATOM 665 N N . THR A 1 82 ? 4.824 3.101 2.246 1.00 89.25 82 THR A N 1
ATOM 666 C CA . THR A 1 82 ? 6.287 2.970 2.202 1.00 89.25 82 THR A CA 1
ATOM 667 C C . THR A 1 82 ? 6.729 1.688 1.503 1.00 89.25 82 THR A C 1
ATOM 669 O O . THR A 1 82 ? 7.599 1.725 0.637 1.00 89.25 82 THR A O 1
ATOM 672 N N . ARG A 1 83 ? 6.130 0.541 1.846 1.00 90.94 83 ARG A N 1
ATOM 673 C CA . ARG A 1 83 ? 6.447 -0.734 1.178 1.00 90.94 83 ARG A CA 1
ATOM 674 C C . ARG A 1 83 ? 6.013 -0.749 -0.272 1.00 90.94 83 ARG A C 1
ATOM 676 O O . ARG A 1 83 ? 6.713 -1.304 -1.111 1.00 90.94 83 ARG A O 1
ATOM 683 N N . ARG A 1 84 ? 4.859 -0.159 -0.550 1.00 87.25 84 ARG A N 1
ATOM 684 C CA . ARG A 1 84 ? 4.311 -0.059 -1.892 1.00 87.25 84 ARG A CA 1
ATOM 685 C C . ARG A 1 84 ? 5.179 0.815 -2.795 1.00 87.25 84 ARG A C 1
ATOM 687 O O . ARG A 1 84 ? 5.644 0.325 -3.811 1.00 87.25 84 ARG A O 1
ATOM 694 N N . ASP A 1 85 ? 5.495 2.029 -2.366 1.00 82.88 85 ASP A N 1
ATOM 695 C CA . ASP A 1 85 ? 6.366 2.965 -3.072 1.00 82.88 85 ASP A CA 1
ATOM 696 C C . ASP A 1 85 ? 7.754 2.357 -3.272 1.00 82.88 85 ASP A C 1
ATOM 698 O O . ASP A 1 85 ? 8.309 2.459 -4.357 1.00 82.88 85 ASP A O 1
ATOM 702 N N . LEU A 1 86 ? 8.297 1.648 -2.274 1.00 85.94 86 LEU A N 1
ATOM 703 C CA . LEU A 1 86 ? 9.578 0.954 -2.413 1.00 85.94 86 LEU A CA 1
ATOM 704 C C . LEU A 1 86 ? 9.505 -0.223 -3.399 1.00 85.94 86 LEU A C 1
ATOM 706 O O . LEU A 1 8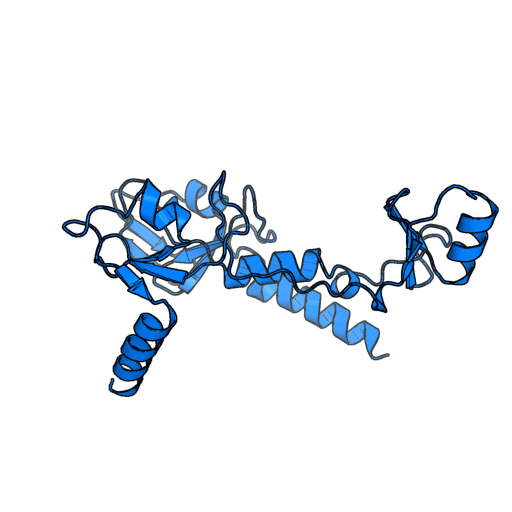6 ? 10.436 -0.426 -4.174 1.00 85.94 86 LEU A O 1
ATOM 710 N N . THR A 1 87 ? 8.405 -0.978 -3.407 1.00 83.12 87 THR A N 1
ATOM 711 C CA . THR A 1 87 ? 8.177 -2.059 -4.379 1.00 83.12 87 THR A CA 1
ATOM 712 C C . THR A 1 87 ? 8.091 -1.491 -5.792 1.00 83.12 87 THR A C 1
ATOM 714 O O . THR A 1 87 ? 8.835 -1.920 -6.671 1.00 83.12 87 THR A O 1
ATOM 717 N N . SER A 1 88 ? 7.254 -0.473 -5.991 1.00 76.19 88 SER A N 1
ATOM 718 C CA . SER A 1 88 ? 7.092 0.232 -7.262 1.00 76.19 88 SER A CA 1
ATOM 719 C C . SER A 1 88 ? 8.398 0.886 -7.701 1.00 76.19 88 SER A C 1
ATOM 721 O O . SER A 1 88 ? 8.777 0.766 -8.860 1.00 76.19 88 SER A O 1
ATOM 723 N N . PHE A 1 89 ? 9.152 1.485 -6.777 1.00 77.31 89 PHE A N 1
ATOM 724 C CA . PHE A 1 89 ? 10.472 2.045 -7.043 1.00 77.31 89 PHE A CA 1
ATOM 725 C C . PHE A 1 89 ? 11.439 0.970 -7.535 1.00 77.31 89 PHE A C 1
ATOM 727 O O . PHE A 1 89 ? 12.047 1.168 -8.577 1.00 77.31 89 PHE A O 1
ATOM 734 N N . LEU A 1 90 ? 11.569 -0.175 -6.858 1.00 75.81 90 LEU A N 1
ATOM 735 C CA . LEU A 1 90 ? 12.475 -1.250 -7.290 1.00 75.81 90 LEU A CA 1
ATOM 736 C C . LEU A 1 90 ? 12.029 -1.924 -8.599 1.00 75.81 90 LEU A C 1
ATOM 738 O O . LEU A 1 90 ? 12.870 -2.374 -9.378 1.00 75.81 90 LEU A O 1
ATOM 742 N N . GLN A 1 91 ? 10.723 -1.983 -8.868 1.00 70.81 91 GLN A N 1
ATOM 743 C CA . GLN A 1 91 ? 10.171 -2.490 -10.128 1.00 70.81 91 GLN A CA 1
ATOM 744 C C . GLN A 1 91 ? 10.391 -1.508 -11.291 1.00 70.81 91 GLN A C 1
ATOM 746 O O . GLN A 1 91 ? 10.848 -1.910 -12.364 1.00 70.81 91 GLN A O 1
ATOM 751 N N . ALA A 1 92 ? 10.111 -0.218 -11.085 1.00 63.97 92 ALA A N 1
ATOM 752 C CA . ALA A 1 92 ? 10.325 0.848 -12.064 1.00 63.97 92 ALA A CA 1
ATOM 753 C C . ALA A 1 92 ? 11.820 1.030 -12.344 1.00 63.97 92 ALA A C 1
ATOM 755 O O . ALA A 1 92 ? 12.266 0.959 -13.489 1.00 63.97 92 ALA A O 1
ATOM 756 N N . HIS A 1 93 ? 12.619 1.082 -11.281 1.00 62.09 93 HIS A N 1
ATOM 757 C CA . HIS A 1 93 ? 14.075 1.025 -11.307 1.00 62.09 93 HIS A CA 1
ATOM 758 C C . HIS A 1 93 ? 14.529 -0.431 -11.342 1.00 62.09 93 HIS A C 1
ATOM 760 O O . HIS A 1 93 ? 15.444 -0.835 -10.629 1.00 62.09 93 HIS A O 1
ATOM 766 N N . SER A 1 94 ? 13.932 -1.219 -12.239 1.00 54.66 94 SER A N 1
ATOM 767 C CA . SER A 1 94 ? 14.366 -2.580 -12.584 1.00 54.66 94 SER A CA 1
ATOM 768 C C . SER A 1 94 ? 15.826 -2.660 -13.068 1.00 54.66 94 SER A C 1
ATOM 770 O O . SER A 1 94 ? 16.317 -3.748 -13.345 1.00 54.66 94 SER A O 1
ATOM 772 N N . GLU A 1 95 ? 16.533 -1.531 -13.149 1.00 50.84 95 GLU A N 1
ATOM 773 C CA . GLU A 1 95 ? 17.993 -1.406 -13.237 1.00 50.84 95 GLU A CA 1
ATOM 774 C C . GLU A 1 95 ? 18.718 -1.841 -11.949 1.00 50.84 95 GLU A C 1
ATOM 776 O O . GLU A 1 95 ? 19.845 -2.331 -12.007 1.00 50.84 95 GLU A O 1
ATOM 781 N N . LEU A 1 96 ? 18.058 -1.719 -10.793 1.00 51.41 96 LEU A N 1
ATOM 782 C CA . LEU A 1 96 ? 18.478 -2.270 -9.504 1.00 51.41 96 LEU A CA 1
ATOM 783 C C . LEU A 1 96 ? 18.162 -3.776 -9.433 1.00 51.41 96 LEU A C 1
ATOM 785 O O . LEU A 1 96 ? 19.005 -4.558 -8.996 1.00 51.41 96 LEU A O 1
ATOM 789 N N . ASN A 1 97 ? 16.994 -4.197 -9.934 1.00 45.72 97 ASN A N 1
ATOM 790 C CA . ASN A 1 97 ? 16.525 -5.589 -9.865 1.00 45.72 97 ASN A CA 1
ATOM 791 C C . ASN A 1 97 ? 17.042 -6.523 -10.972 1.00 45.72 97 ASN A C 1
ATOM 793 O O . ASN A 1 97 ? 16.951 -7.745 -10.861 1.00 45.72 97 ASN A O 1
ATOM 797 N N . ALA A 1 98 ? 17.662 -5.989 -12.019 1.00 47.66 98 ALA A N 1
ATOM 798 C CA . ALA A 1 98 ? 18.488 -6.764 -12.923 1.00 47.66 98 ALA A CA 1
ATOM 799 C C . ALA A 1 98 ? 19.463 -5.835 -13.640 1.00 47.66 98 ALA A C 1
ATOM 801 O O . ALA A 1 98 ? 19.073 -4.860 -14.280 1.00 47.66 98 ALA A O 1
ATOM 802 N N . LEU A 1 99 ? 20.728 -6.249 -13.681 1.00 52.69 99 LEU A N 1
ATOM 803 C CA . LEU A 1 99 ? 21.530 -6.115 -14.891 1.00 52.69 99 LEU A CA 1
ATOM 804 C C . LEU A 1 99 ? 20.661 -6.624 -16.051 1.00 52.69 99 LEU A C 1
ATOM 806 O O . LEU A 1 99 ? 20.625 -7.828 -16.302 1.00 52.69 99 LEU A O 1
ATOM 810 N N . LYS A 1 100 ? 19.872 -5.758 -16.701 1.00 60.50 100 LYS A N 1
ATOM 811 C CA . LYS A 1 100 ? 19.081 -6.173 -17.858 1.00 60.50 100 LYS A CA 1
ATOM 812 C C . LYS A 1 100 ? 20.100 -6.537 -18.906 1.00 60.50 100 LYS A C 1
ATOM 814 O O . LYS A 1 100 ? 20.846 -5.686 -19.381 1.00 60.50 100 LYS A O 1
ATOM 819 N N . LYS A 1 101 ? 20.208 -7.824 -19.175 1.00 76.00 101 LYS A N 1
ATOM 820 C CA . LYS A 1 101 ? 21.169 -8.315 -20.133 1.00 76.00 101 LYS A CA 1
ATOM 821 C C . LYS A 1 101 ? 20.663 -8.019 -21.540 1.00 76.00 101 LYS A C 1
ATOM 823 O O . LYS A 1 101 ? 19.464 -7.875 -21.771 1.00 76.00 101 LYS A O 1
ATOM 828 N N . CYS A 1 102 ? 21.582 -7.891 -22.483 1.00 81.75 102 CYS A N 1
ATOM 829 C CA . CYS A 1 102 ? 21.251 -7.692 -23.876 1.00 81.75 102 CYS A CA 1
ATOM 830 C C . CYS A 1 102 ? 20.496 -8.922 -24.392 1.00 81.75 102 CYS A C 1
ATOM 832 O O . CYS A 1 102 ? 21.042 -10.033 -24.403 1.00 81.75 102 CYS A O 1
ATOM 834 N N . CYS A 1 103 ? 19.264 -8.711 -24.858 1.00 79.50 103 CYS A N 1
ATOM 835 C CA . CYS A 1 103 ? 18.413 -9.771 -25.394 1.00 79.50 103 CYS A CA 1
ATOM 836 C C . CYS A 1 103 ? 19.049 -10.419 -26.634 1.00 79.50 103 CYS A C 1
ATOM 838 O O . CYS A 1 103 ? 18.923 -11.621 -26.843 1.00 79.50 103 CYS A O 1
ATOM 840 N N . LEU A 1 104 ? 19.799 -9.633 -27.415 1.00 81.06 104 LEU A N 1
ATOM 841 C CA . LEU A 1 104 ? 20.490 -10.091 -28.624 1.00 81.06 104 LEU A CA 1
ATOM 842 C C . LEU A 1 104 ? 21.833 -10.785 -28.340 1.00 81.06 104 LEU A C 1
ATOM 844 O O . LEU A 1 104 ? 22.406 -11.395 -29.236 1.00 81.06 104 LEU A O 1
ATOM 848 N N . CYS A 1 105 ? 22.326 -10.744 -27.099 1.00 82.50 105 CYS A N 1
ATOM 849 C CA . CYS A 1 105 ? 23.532 -11.465 -26.677 1.00 82.50 105 CYS A CA 1
ATOM 850 C C . CYS A 1 105 ? 23.203 -12.684 -25.800 1.00 82.50 105 CYS A C 1
ATOM 852 O O . CYS A 1 105 ? 24.025 -13.084 -24.973 1.00 82.50 105 CYS A O 1
ATOM 854 N N . GLY A 1 106 ? 21.987 -13.233 -25.896 1.00 73.62 106 GLY A N 1
ATOM 855 C CA . GLY A 1 106 ? 21.572 -14.385 -25.087 1.00 73.62 106 GLY A CA 1
ATOM 856 C C . GLY A 1 106 ? 21.601 -14.102 -23.584 1.00 73.62 106 GLY A C 1
ATOM 857 O O . GLY A 1 106 ? 21.929 -14.977 -22.792 1.00 73.62 106 GLY A O 1
ATOM 858 N N . ASN A 1 107 ? 21.320 -12.859 -23.193 1.00 71.25 107 ASN A N 1
ATOM 859 C CA . ASN A 1 107 ? 21.358 -12.402 -21.811 1.00 71.25 107 ASN A CA 1
ATOM 860 C C . ASN A 1 107 ? 22.735 -12.550 -21.115 1.00 71.25 107 ASN A C 1
ATOM 862 O O . ASN A 1 107 ? 22.808 -12.732 -19.902 1.00 71.25 107 ASN A O 1
ATOM 866 N N . THR A 1 108 ? 23.846 -12.441 -21.849 1.00 71.69 108 THR A N 1
ATOM 867 C CA . THR A 1 108 ? 25.203 -12.557 -21.265 1.00 71.69 108 THR A CA 1
ATOM 868 C C . THR A 1 108 ? 25.866 -11.206 -20.966 1.00 71.69 108 THR A C 1
ATOM 870 O O . THR A 1 108 ? 26.539 -11.048 -19.942 1.00 71.69 108 THR A O 1
ATOM 873 N N . VAL A 1 109 ? 25.616 -10.202 -21.807 1.00 80.38 109 VAL A N 1
ATOM 874 C CA . VAL A 1 109 ? 26.202 -8.849 -21.734 1.00 80.38 109 VAL A CA 1
ATOM 875 C C . VAL A 1 109 ? 25.222 -7.878 -21.085 1.00 80.38 109 VAL A C 1
ATOM 877 O O . VAL A 1 109 ? 24.025 -8.030 -21.282 1.00 80.38 109 VAL A O 1
ATOM 880 N N . ASP A 1 110 ? 25.692 -6.880 -20.342 1.00 79.62 110 ASP A N 1
ATOM 881 C CA . ASP A 1 110 ? 24.822 -5.852 -19.754 1.00 79.62 110 ASP A CA 1
ATOM 882 C C . ASP A 1 110 ? 24.276 -4.894 -20.828 1.00 79.62 110 ASP A C 1
ATOM 884 O O . ASP A 1 110 ? 24.970 -4.546 -21.784 1.00 79.62 110 ASP A O 1
ATOM 888 N N . ALA A 1 111 ? 23.014 -4.486 -20.697 1.00 78.81 111 ALA A N 1
ATOM 889 C CA . ALA A 1 111 ? 22.359 -3.570 -21.622 1.00 78.81 111 ALA A CA 1
ATOM 890 C C . ALA A 1 111 ? 22.290 -2.145 -21.064 1.00 78.81 111 ALA A C 1
ATOM 892 O O . ALA A 1 111 ? 21.699 -1.922 -20.006 1.00 78.81 111 ALA A O 1
ATOM 893 N N . THR A 1 112 ? 22.784 -1.183 -21.840 1.00 78.25 112 THR A N 1
ATOM 894 C CA . THR A 1 112 ? 22.769 0.261 -21.538 1.00 78.25 112 THR A CA 1
ATOM 895 C C . THR A 1 112 ? 21.547 0.974 -22.126 1.00 78.25 112 THR A C 1
ATOM 897 O O . THR A 1 112 ? 21.180 2.054 -21.678 1.00 78.25 112 THR A O 1
ATOM 900 N N . TYR A 1 113 ? 20.877 0.353 -23.099 1.00 81.44 113 TYR A N 1
ATOM 901 C CA . TYR A 1 113 ? 19.775 0.954 -23.844 1.00 81.44 113 TYR A CA 1
ATOM 902 C C . TYR A 1 113 ? 18.523 0.090 -23.793 1.00 81.44 113 TYR A C 1
ATOM 904 O O . TYR A 1 113 ? 18.592 -1.136 -23.644 1.00 81.44 113 TYR A O 1
ATOM 912 N N . THR A 1 114 ? 17.378 0.739 -23.975 1.00 80.81 114 THR A N 1
ATOM 913 C CA . THR A 1 114 ? 16.081 0.081 -24.141 1.00 80.81 114 THR A CA 1
ATOM 914 C C . THR A 1 114 ? 15.417 0.619 -25.398 1.00 80.81 114 THR A C 1
ATOM 916 O O . THR A 1 114 ? 15.282 1.831 -25.550 1.00 80.81 114 THR A O 1
ATOM 919 N N . CYS A 1 115 ? 14.971 -0.271 -26.284 1.00 79.25 115 CYS A N 1
ATOM 920 C CA . CYS A 1 115 ? 14.066 0.111 -27.363 1.00 79.25 115 CYS A CA 1
ATOM 921 C C . CYS A 1 115 ? 12.633 0.061 -26.827 1.00 79.25 115 CYS A C 1
ATOM 923 O O . CYS A 1 115 ? 12.134 -1.020 -26.521 1.00 79.25 115 CYS A O 1
ATOM 925 N N . GLN A 1 116 ? 11.959 1.204 -26.722 1.00 73.12 116 GLN A N 1
ATOM 926 C CA . GLN A 1 116 ? 10.588 1.266 -26.198 1.00 73.12 116 GLN A CA 1
ATOM 927 C C . GLN A 1 116 ? 9.536 0.735 -27.175 1.00 73.12 116 GLN A C 1
ATOM 929 O O . GLN A 1 116 ? 8.440 0.387 -26.759 1.00 73.12 116 GLN A O 1
ATOM 934 N N . GLN A 1 117 ? 9.864 0.644 -28.464 1.00 80.00 117 GLN A N 1
ATOM 935 C CA . GLN A 1 117 ? 8.949 0.106 -29.475 1.00 80.00 117 GLN A CA 1
ATOM 936 C C . GLN A 1 117 ? 8.965 -1.429 -29.493 1.00 80.00 117 GLN A C 1
ATOM 938 O O . GLN A 1 117 ? 7.929 -2.058 -29.676 1.00 80.00 117 GLN A O 1
ATOM 943 N N . CYS A 1 118 ? 10.133 -2.036 -29.269 1.00 72.69 118 CYS A N 1
ATOM 944 C CA . CYS A 1 118 ? 10.291 -3.492 -29.192 1.00 72.69 118 CYS A CA 1
ATOM 945 C C . CYS A 1 118 ? 10.222 -4.047 -27.770 1.00 72.69 118 CYS A C 1
ATOM 947 O O . CYS A 1 118 ? 10.162 -5.260 -27.597 1.00 72.69 118 CYS A O 1
ATOM 949 N N . TYR A 1 119 ? 10.306 -3.181 -26.760 1.00 66.19 119 TYR A N 1
ATOM 950 C CA . TYR A 1 119 ? 10.421 -3.552 -25.350 1.00 66.19 119 TYR A CA 1
ATOM 951 C C . TYR A 1 119 ? 11.606 -4.496 -25.051 1.00 66.19 119 TYR A C 1
ATOM 953 O O . TYR A 1 119 ? 11.554 -5.305 -24.126 1.00 66.19 119 TYR A O 1
ATOM 961 N N . ILE A 1 120 ? 12.703 -4.377 -25.813 1.00 73.62 120 ILE A N 1
ATOM 962 C CA . ILE A 1 120 ? 13.934 -5.168 -25.632 1.00 73.62 120 ILE A CA 1
ATOM 963 C C . ILE A 1 120 ? 15.087 -4.328 -25.078 1.00 73.62 120 ILE A C 1
ATOM 965 O O . ILE A 1 120 ? 15.166 -3.116 -25.290 1.00 73.62 120 ILE A O 1
ATOM 969 N N . ASN A 1 121 ? 16.021 -5.006 -24.407 1.00 80.88 121 ASN A N 1
ATOM 970 C CA . ASN A 1 121 ? 17.221 -4.411 -23.822 1.00 80.88 121 ASN A CA 1
ATOM 971 C C . ASN A 1 121 ? 18.445 -4.678 -24.699 1.00 80.88 121 ASN A C 1
ATOM 973 O O . ASN A 1 121 ? 18.676 -5.813 -25.123 1.00 80.88 121 ASN A O 1
ATOM 977 N N . LEU A 1 122 ? 19.247 -3.641 -24.937 1.00 82.88 122 LEU A N 1
ATOM 978 C CA . LEU A 1 122 ? 20.370 -3.662 -25.871 1.00 82.88 122 LEU A CA 1
ATOM 979 C C . LEU A 1 122 ? 21.648 -3.124 -25.211 1.00 82.88 122 LEU A C 1
ATOM 981 O O . LEU A 1 122 ? 21.630 -2.103 -24.520 1.00 82.88 122 LEU A O 1
ATOM 985 N N . CYS A 1 123 ? 22.778 -3.802 -25.421 1.00 87.81 123 CYS A N 1
ATOM 986 C CA . CYS A 1 123 ? 24.091 -3.200 -25.169 1.00 87.81 123 CYS A CA 1
ATOM 987 C C . CYS A 1 123 ? 24.406 -2.150 -26.248 1.00 87.81 123 CYS A C 1
ATOM 989 O O . CYS A 1 123 ? 23.723 -2.096 -27.270 1.00 87.81 123 CYS A O 1
ATOM 991 N N . GLU A 1 124 ? 25.455 -1.350 -26.053 1.00 86.69 124 GLU A N 1
ATOM 992 C CA . GLU A 1 124 ? 25.883 -0.326 -27.025 1.00 86.69 124 GLU A CA 1
ATOM 993 C C . GLU A 1 124 ? 26.020 -0.882 -28.454 1.00 86.69 124 GLU A C 1
ATOM 995 O O . GLU A 1 124 ? 25.527 -0.296 -29.412 1.00 86.69 124 GLU A O 1
ATOM 1000 N N . ILE A 1 125 ? 26.617 -2.068 -28.602 1.00 89.12 125 ILE A N 1
ATOM 1001 C CA . ILE A 1 125 ? 26.822 -2.699 -29.915 1.00 89.12 125 ILE A CA 1
ATOM 1002 C C . ILE A 1 125 ? 25.481 -3.120 -30.526 1.00 89.12 125 ILE A C 1
ATOM 1004 O O . ILE A 1 125 ? 25.181 -2.826 -31.683 1.00 89.12 125 ILE A O 1
ATOM 1008 N N . CYS A 1 126 ? 24.656 -3.810 -29.740 1.00 89.38 126 CYS A N 1
ATOM 1009 C CA . CYS A 1 126 ? 23.372 -4.319 -30.203 1.00 89.38 126 CYS A 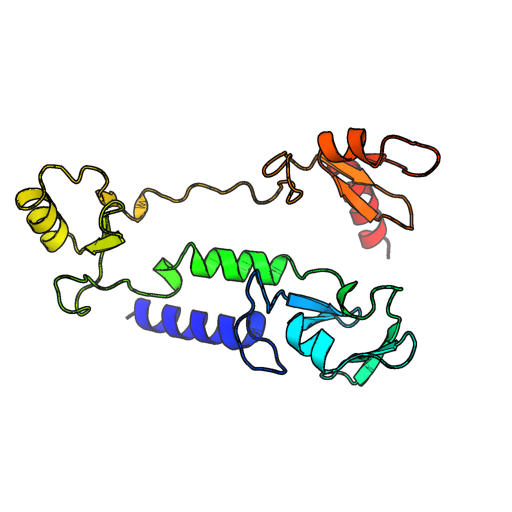CA 1
ATOM 1010 C C . CYS A 1 126 ? 22.351 -3.211 -30.459 1.00 89.38 126 CYS A C 1
ATOM 1012 O O . CYS A 1 126 ? 21.440 -3.432 -31.250 1.00 89.38 126 CYS A O 1
ATOM 1014 N N . ARG A 1 127 ? 22.513 -2.027 -29.858 1.00 89.06 127 ARG A N 1
ATOM 1015 C CA . ARG A 1 127 ? 21.749 -0.835 -30.225 1.00 89.06 127 ARG A CA 1
ATOM 1016 C C . ARG A 1 127 ? 21.977 -0.472 -31.684 1.00 89.06 127 ARG A C 1
ATOM 1018 O O . ARG A 1 127 ? 21.013 -0.381 -32.432 1.00 89.06 127 ARG A O 1
ATOM 1025 N N . HIS A 1 128 ? 23.231 -0.300 -32.086 1.00 86.44 128 HIS A N 1
ATOM 1026 C CA . HIS A 1 128 ? 23.558 0.113 -33.449 1.00 86.44 128 HIS A CA 1
ATOM 1027 C C . HIS A 1 128 ? 23.091 -0.899 -34.495 1.00 86.44 128 HIS A C 1
ATOM 1029 O O . HIS A 1 128 ? 22.555 -0.510 -35.529 1.00 86.44 128 HIS A O 1
ATOM 1035 N N . LEU A 1 129 ? 23.239 -2.194 -34.199 1.00 85.56 129 LEU A N 1
ATOM 1036 C CA . LEU A 1 129 ? 22.708 -3.261 -35.050 1.00 85.56 129 LEU A CA 1
ATOM 1037 C C . LEU A 1 129 ? 21.175 -3.223 -35.118 1.00 85.56 129 LEU A C 1
ATOM 1039 O O . LEU A 1 129 ? 20.586 -3.402 -36.178 1.00 85.56 129 LEU A O 1
ATOM 1043 N N . HIS A 1 130 ? 20.509 -2.966 -33.993 1.00 85.56 130 HIS A N 1
ATOM 1044 C CA . HIS A 1 130 ? 19.057 -2.854 -33.963 1.00 85.56 130 HIS A CA 1
ATOM 1045 C C . HIS A 1 130 ? 18.555 -1.647 -34.772 1.00 85.56 130 HIS A C 1
ATOM 1047 O O . HIS A 1 130 ? 17.590 -1.793 -35.519 1.00 85.56 130 HIS A O 1
ATOM 1053 N N . GLU A 1 131 ? 19.230 -0.497 -34.676 1.00 84.56 131 GLU A N 1
ATOM 1054 C CA . GLU A 1 131 ? 18.946 0.719 -35.455 1.00 84.56 131 GLU A CA 1
ATOM 1055 C C . GLU A 1 131 ? 19.165 0.515 -36.957 1.00 84.56 131 GLU A C 1
ATOM 1057 O O . GLU A 1 131 ? 18.354 0.972 -37.765 1.00 84.56 131 GLU A O 1
ATOM 1062 N N . SER A 1 132 ? 20.242 -0.176 -37.350 1.00 82.50 132 SER A N 1
ATOM 1063 C CA . SER A 1 132 ? 20.553 -0.401 -38.766 1.00 82.50 132 SER A CA 1
ATOM 1064 C C . SER A 1 132 ? 19.521 -1.292 -39.452 1.00 82.50 132 SER A C 1
ATOM 1066 O O . SER A 1 132 ? 19.158 -1.030 -40.600 1.00 82.50 132 SER A O 1
ATOM 1068 N N . GLU A 1 133 ? 19.028 -2.306 -38.738 1.00 79.12 133 GLU A N 1
ATOM 1069 C CA . GLU A 1 133 ? 18.011 -3.244 -39.223 1.00 79.12 133 GLU A CA 1
ATOM 1070 C C . GLU A 1 133 ? 16.587 -2.671 -39.117 1.00 79.12 133 GLU A C 1
ATOM 1072 O O . GLU A 1 133 ? 15.713 -3.026 -39.904 1.00 79.12 133 GLU A O 1
ATOM 1077 N N . ASN A 1 134 ? 16.341 -1.749 -38.178 1.00 77.00 134 ASN A N 1
ATOM 1078 C CA . ASN A 1 134 ? 15.014 -1.199 -37.891 1.00 77.00 134 ASN A CA 1
ATOM 1079 C C . ASN A 1 134 ? 15.043 0.330 -37.912 1.00 77.00 134 ASN A C 1
ATOM 1081 O O . ASN A 1 134 ? 14.887 0.994 -36.888 1.00 77.00 134 ASN A O 1
ATOM 1085 N N . LYS A 1 135 ? 15.191 0.898 -39.113 1.00 73.56 135 LYS A N 1
ATOM 1086 C CA . LYS A 1 135 ? 15.310 2.353 -39.329 1.00 73.56 135 LYS A CA 1
ATOM 1087 C C . LYS A 1 135 ? 14.122 3.184 -38.817 1.00 73.56 135 LYS A C 1
ATOM 1089 O O . LYS A 1 135 ? 14.219 4.403 -38.750 1.00 73.56 135 LYS A O 1
ATOM 1094 N N . THR A 1 136 ? 12.999 2.548 -38.487 1.00 71.19 136 THR A N 1
ATOM 1095 C CA . THR A 1 136 ? 11.793 3.176 -37.923 1.00 71.19 136 THR A CA 1
ATOM 1096 C C . THR A 1 136 ? 11.775 3.205 -36.392 1.00 71.19 136 THR A C 1
ATOM 1098 O O . THR A 1 136 ? 10.841 3.757 -35.807 1.00 71.19 136 THR A O 1
ATOM 1101 N N . HIS A 1 137 ? 12.760 2.600 -35.720 1.00 67.38 137 HIS A N 1
ATOM 1102 C CA . HIS A 1 137 ? 12.824 2.571 -34.262 1.00 67.38 137 HIS A CA 1
ATOM 1103 C C . HIS A 1 137 ? 13.618 3.761 -33.718 1.00 67.38 137 HIS A C 1
ATOM 1105 O O . HIS A 1 137 ? 14.827 3.684 -33.523 1.00 67.38 137 HIS A O 1
ATOM 1111 N N . THR A 1 138 ? 12.928 4.878 -33.486 1.00 66.06 138 THR A N 1
ATOM 1112 C CA . THR A 1 138 ? 13.518 6.139 -33.006 1.00 66.06 138 THR A CA 1
ATOM 1113 C C . THR A 1 138 ? 13.577 6.246 -31.483 1.00 66.06 138 THR A C 1
ATOM 1115 O O . THR A 1 138 ? 14.263 7.117 -30.959 1.00 66.06 138 THR A O 1
ATOM 1118 N N . SER A 1 139 ? 12.858 5.385 -30.758 1.00 67.06 139 SER A N 1
ATOM 1119 C CA . SER A 1 139 ? 12.743 5.441 -29.294 1.00 67.06 139 SER A CA 1
ATOM 1120 C C . SER A 1 139 ? 13.676 4.437 -28.622 1.00 67.06 139 SER A C 1
ATOM 1122 O O . SER A 1 139 ? 13.239 3.551 -27.880 1.00 67.06 139 SER A O 1
ATOM 1124 N N . ILE A 1 140 ? 14.971 4.556 -28.914 1.00 71.75 140 ILE A N 1
ATOM 1125 C CA . ILE A 1 140 ? 16.022 3.859 -28.177 1.00 71.75 140 ILE A CA 1
ATOM 1126 C C . ILE A 1 140 ? 16.628 4.849 -27.200 1.00 71.75 140 ILE A C 1
ATOM 1128 O O . ILE A 1 140 ? 17.293 5.803 -27.590 1.00 71.75 140 ILE A O 1
ATOM 1132 N N . ILE A 1 141 ? 16.375 4.613 -25.923 1.00 73.88 141 ILE A N 1
ATOM 1133 C CA . ILE A 1 141 ? 16.687 5.574 -24.873 1.00 73.88 141 ILE A CA 1
ATOM 1134 C C . ILE A 1 141 ? 17.874 5.062 -24.072 1.00 73.88 141 ILE A C 1
ATOM 1136 O O . ILE A 1 141 ? 17.957 3.867 -23.754 1.00 73.88 141 ILE A O 1
ATOM 1140 N N . ASN A 1 142 ? 18.799 5.975 -23.772 1.00 68.56 142 ASN A N 1
ATOM 1141 C CA . ASN A 1 142 ? 19.856 5.723 -22.812 1.00 68.56 142 ASN A CA 1
ATOM 1142 C C . ASN A 1 142 ? 19.257 5.722 -21.403 1.00 68.56 142 ASN A C 1
ATOM 1144 O O . ASN A 1 142 ? 18.616 6.681 -20.972 1.00 68.56 142 ASN A O 1
ATOM 1148 N N . LYS A 1 143 ? 19.497 4.631 -20.682 1.00 58.69 143 LYS A N 1
ATOM 1149 C CA . LYS A 1 143 ? 19.009 4.417 -19.320 1.00 58.69 143 LYS A CA 1
ATOM 1150 C C . LYS A 1 143 ? 19.452 5.508 -18.339 1.00 58.69 143 LYS A C 1
ATOM 1152 O O . LYS A 1 143 ? 18.694 5.863 -17.447 1.00 58.69 143 LYS A O 1
ATOM 1157 N N . SER A 1 144 ? 20.615 6.133 -18.549 1.00 52.94 144 SER A N 1
ATOM 1158 C CA . SER A 1 144 ? 21.098 7.213 -17.674 1.00 52.94 144 SER A CA 1
ATOM 1159 C C . SER A 1 144 ? 20.310 8.526 -17.776 1.00 52.94 144 SER A C 1
ATOM 1161 O O . SER A 1 144 ? 20.509 9.406 -16.945 1.00 52.94 144 SER A O 1
ATOM 1163 N N . GLU A 1 145 ? 19.455 8.694 -18.788 1.00 48.84 145 GLU A N 1
ATOM 1164 C CA . GLU A 1 145 ? 18.772 9.964 -19.086 1.00 48.84 145 GLU A CA 1
ATOM 1165 C C . GLU A 1 145 ? 17.292 9.982 -18.662 1.00 48.84 145 GLU A C 1
ATOM 1167 O O . GLU A 1 145 ? 16.592 10.963 -18.902 1.00 48.84 145 GLU A O 1
ATOM 1172 N N . THR A 1 146 ? 16.792 8.921 -18.016 1.00 47.69 146 THR A N 1
ATOM 1173 C CA . THR A 1 146 ? 15.380 8.807 -17.600 1.00 47.69 146 THR A CA 1
ATOM 1174 C C . THR A 1 146 ? 15.232 8.504 -16.110 1.00 47.69 146 THR A C 1
ATOM 1176 O O . THR A 1 146 ? 14.687 7.486 -15.708 1.00 47.69 146 THR A O 1
ATOM 1179 N N . LEU A 1 147 ? 15.661 9.448 -15.272 1.00 48.16 147 LEU A N 1
ATOM 1180 C CA . LEU A 1 147 ? 15.069 9.631 -13.945 1.00 48.16 147 LEU A CA 1
ATOM 1181 C C . LEU A 1 147 ? 14.049 10.763 -14.070 1.00 48.16 147 LEU A C 1
ATOM 1183 O O . LEU A 1 147 ? 14.351 11.919 -13.785 1.00 48.16 147 LEU A O 1
ATOM 1187 N N . GLN A 1 148 ? 12.859 10.459 -14.593 1.00 50.59 148 GLN A N 1
ATOM 1188 C CA . GLN A 1 148 ? 11.737 11.367 -14.379 1.00 50.59 148 GLN A CA 1
ATOM 1189 C C . GLN A 1 148 ? 11.315 11.178 -12.925 1.00 50.59 148 GLN A C 1
ATOM 1191 O O . GLN A 1 148 ? 10.871 10.098 -12.548 1.00 50.59 148 GLN A O 1
ATOM 1196 N N . GLU A 1 149 ? 11.529 12.206 -12.106 1.00 49.75 149 GLU A N 1
ATOM 1197 C CA . GLU A 1 149 ? 10.967 12.291 -10.762 1.00 49.75 149 GLU A CA 1
ATOM 1198 C C . GLU A 1 149 ? 9.441 12.212 -10.900 1.00 49.75 149 GLU A C 1
ATOM 1200 O O . GLU A 1 149 ? 8.782 13.177 -11.288 1.00 49.75 149 GLU A O 1
ATOM 1205 N N . GLU A 1 150 ? 8.867 11.031 -10.685 1.00 54.81 150 GLU A N 1
ATOM 1206 C CA . GLU A 1 150 ? 7.421 10.905 -10.569 1.00 54.81 150 GLU A CA 1
ATOM 1207 C C . GLU A 1 150 ? 7.005 11.603 -9.266 1.00 54.81 150 GLU A C 1
ATOM 1209 O O . GLU A 1 150 ? 7.492 11.252 -8.1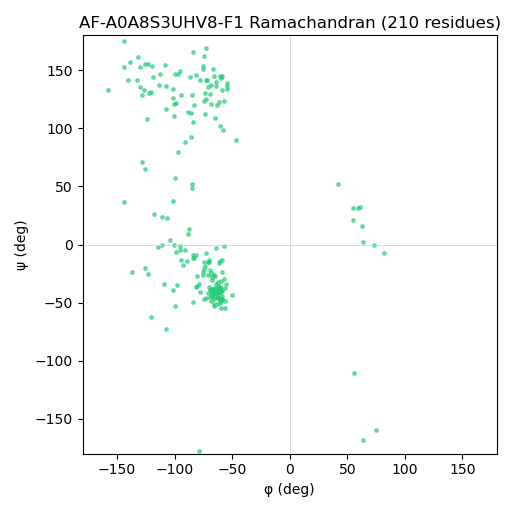93 1.00 54.81 150 GLU A O 1
ATOM 1214 N N . ASP A 1 151 ? 6.137 12.618 -9.354 1.00 58.03 151 ASP A N 1
ATOM 1215 C CA . ASP A 1 151 ? 5.566 13.298 -8.183 1.00 58.03 151 ASP A CA 1
ATOM 1216 C C . ASP A 1 151 ? 4.786 12.253 -7.344 1.00 58.03 151 ASP A C 1
ATOM 1218 O O . ASP A 1 151 ? 3.669 11.873 -7.700 1.00 58.03 151 ASP A O 1
ATOM 1222 N N . ILE A 1 152 ? 5.373 11.776 -6.237 1.00 63.44 152 ILE A N 1
ATOM 1223 C CA . ILE A 1 152 ? 4.776 10.766 -5.333 1.00 63.44 152 ILE A CA 1
ATOM 1224 C C . ILE A 1 152 ? 3.597 11.367 -4.536 1.00 63.44 152 ILE A C 1
ATOM 1226 O O . ILE A 1 152 ? 2.645 10.668 -4.183 1.00 63.44 152 ILE A O 1
ATOM 1230 N N . ASP A 1 153 ? 3.598 12.687 -4.318 1.00 76.25 153 ASP A N 1
ATOM 1231 C CA . ASP A 1 153 ? 2.603 13.419 -3.517 1.00 76.25 153 ASP A CA 1
ATOM 1232 C C . ASP A 1 153 ? 1.347 13.807 -4.311 1.00 76.25 153 ASP A C 1
ATOM 1234 O O . ASP A 1 153 ? 0.895 14.963 -4.348 1.00 76.25 153 ASP A O 1
ATOM 1238 N N . VAL A 1 154 ? 0.756 12.813 -4.964 1.00 82.25 154 VAL A N 1
ATOM 1239 C CA . VAL A 1 154 ? -0.417 13.001 -5.809 1.00 82.25 154 VAL A CA 1
ATOM 1240 C C . VAL A 1 154 ? -1.601 12.145 -5.392 1.00 82.25 154 VAL A C 1
ATOM 1242 O O . VAL A 1 154 ? -1.491 11.092 -4.769 1.00 82.25 154 VAL A O 1
ATOM 1245 N N . CYS A 1 155 ? -2.789 12.618 -5.746 1.00 83.88 155 CYS A N 1
ATOM 1246 C CA . CYS A 1 155 ? -4.023 11.918 -5.462 1.00 83.88 155 CYS A CA 1
ATOM 1247 C C . CYS A 1 155 ? -4.134 10.619 -6.276 1.00 83.88 155 CYS A C 1
ATOM 1249 O O . CYS A 1 155 ? -3.834 10.591 -7.470 1.00 83.88 155 CYS A O 1
ATOM 1251 N N . GLN A 1 156 ? -4.599 9.558 -5.610 1.00 80.38 156 GLN A N 1
ATOM 1252 C CA . GLN A 1 156 ? -4.787 8.216 -6.179 1.00 80.38 156 GLN A CA 1
ATOM 1253 C C . GLN A 1 156 ? -6.250 7.912 -6.552 1.00 80.38 156 GLN A C 1
ATOM 1255 O O . GLN A 1 156 ? -6.556 6.806 -6.989 1.00 80.38 156 GLN A O 1
ATOM 1260 N N . ASN A 1 157 ? -7.173 8.852 -6.335 1.00 76.31 157 ASN A N 1
ATOM 1261 C CA . ASN A 1 157 ? -8.592 8.620 -6.595 1.00 76.31 157 ASN A CA 1
ATOM 1262 C C . ASN A 1 157 ? -8.909 8.716 -8.097 1.00 76.31 157 ASN A C 1
ATOM 1264 O O . ASN A 1 157 ? -8.413 9.638 -8.755 1.00 76.31 157 ASN A O 1
ATOM 1268 N N . PRO A 1 158 ? -9.799 7.843 -8.610 1.00 70.44 158 PRO A N 1
ATOM 1269 C CA . PRO A 1 158 ? -10.258 7.914 -9.988 1.00 70.44 158 PRO A CA 1
ATOM 1270 C C . PRO A 1 158 ? -10.834 9.297 -10.332 1.00 70.44 158 PRO A C 1
ATOM 1272 O O . PRO A 1 158 ? -11.628 9.828 -9.553 1.00 70.44 158 PRO A O 1
ATOM 1275 N N . ASN A 1 159 ? -10.498 9.847 -11.502 1.00 73.62 159 ASN A N 1
ATOM 1276 C CA . ASN A 1 159 ? -10.882 11.173 -12.041 1.00 73.62 159 ASN A CA 1
ATOM 1277 C C . ASN A 1 159 ? -10.072 12.383 -11.554 1.00 73.62 159 ASN A C 1
ATOM 1279 O O . ASN A 1 159 ? -10.279 13.500 -12.035 1.00 73.62 159 ASN A O 1
ATOM 1283 N N . HIS A 1 160 ? -9.184 12.204 -10.589 1.00 84.56 160 HIS A N 1
ATOM 1284 C CA . HIS A 1 160 ? -8.234 13.237 -10.184 1.00 84.56 160 HIS A CA 1
ATOM 1285 C C . HIS A 1 160 ? -6.900 12.610 -9.797 1.00 84.56 160 HIS A C 1
ATOM 1287 O O . HIS A 1 160 ? -6.205 13.071 -8.889 1.00 84.56 160 HIS A O 1
ATOM 1293 N N . GLU A 1 161 ? -6.539 11.565 -10.536 1.00 81.06 161 GLU A N 1
ATOM 1294 C CA . GLU A 1 161 ? -5.221 10.969 -10.516 1.00 81.06 161 GLU A CA 1
ATOM 1295 C C . GLU A 1 161 ? -4.189 12.063 -10.804 1.00 81.06 161 GLU A C 1
ATOM 1297 O O . GLU A 1 161 ? -4.391 12.922 -11.665 1.00 81.06 161 GLU A O 1
ATOM 1302 N N . ARG A 1 162 ? -3.067 12.045 -10.081 1.00 76.69 162 ARG A N 1
ATOM 1303 C CA . ARG A 1 162 ? -1.951 12.995 -10.258 1.00 76.69 162 ARG A CA 1
ATOM 1304 C C . ARG A 1 162 ? -2.202 14.427 -9.753 1.00 76.69 162 ARG A C 1
ATOM 1306 O O . ARG A 1 162 ? -1.297 15.255 -9.809 1.00 76.69 162 ARG A O 1
ATOM 1313 N N . ALA A 1 163 ? -3.381 14.748 -9.209 1.00 82.94 163 ALA A N 1
ATOM 1314 C CA . ALA A 1 163 ? -3.613 16.060 -8.597 1.00 82.94 163 ALA A CA 1
ATOM 1315 C C . ALA A 1 163 ? -2.807 16.216 -7.294 1.00 82.94 163 ALA A C 1
ATOM 1317 O O . ALA A 1 163 ? -2.904 15.366 -6.409 1.00 82.94 163 ALA A O 1
ATOM 1318 N N . LYS A 1 164 ? -2.056 17.319 -7.148 1.00 88.38 164 LYS A N 1
ATOM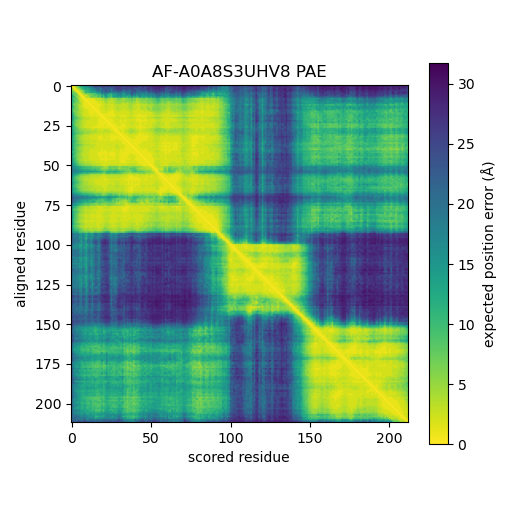 1319 C CA . LYS A 1 164 ? -1.217 17.566 -5.960 1.00 88.38 164 LYS A CA 1
ATOM 1320 C C . LYS A 1 164 ? -2.037 17.585 -4.672 1.00 88.38 164 LYS A C 1
ATOM 1322 O O . LYS A 1 164 ? -3.074 18.257 -4.588 1.00 88.38 164 LYS A O 1
ATOM 1327 N N . LEU A 1 165 ? -1.549 16.867 -3.667 1.00 91.31 165 LEU A N 1
ATOM 1328 C CA . LEU A 1 165 ? -2.104 16.878 -2.319 1.00 91.31 165 LEU A CA 1
ATOM 1329 C C . LEU A 1 165 ? -1.722 18.198 -1.638 1.00 91.31 165 LEU A C 1
ATOM 1331 O O . LEU A 1 165 ? -0.571 18.615 -1.694 1.00 91.31 165 LEU A O 1
ATOM 1335 N N . LYS A 1 166 ? -2.704 18.889 -1.050 1.00 94.25 166 LYS A N 1
ATOM 1336 C CA . LYS A 1 166 ? -2.503 20.220 -0.442 1.00 94.25 166 LYS A CA 1
ATOM 1337 C C . LYS A 1 166 ? -3.188 20.409 0.906 1.00 94.25 166 LYS A C 1
ATOM 1339 O O . LYS A 1 166 ? -2.755 21.239 1.690 1.00 94.25 166 LYS A O 1
ATOM 1344 N N . HIS A 1 167 ? -4.238 19.643 1.191 1.00 95.56 167 HIS A N 1
ATOM 1345 C CA . HIS A 1 167 ? -5.033 19.817 2.406 1.00 95.56 167 HIS A CA 1
ATOM 1346 C C . HIS A 1 167 ? -5.008 18.555 3.261 1.00 95.56 167 HIS A C 1
ATOM 1348 O O . HIS A 1 167 ? -4.862 17.448 2.746 1.00 95.56 167 HIS A O 1
ATOM 1354 N N . PHE A 1 168 ? -5.193 18.711 4.563 1.00 95.50 168 PHE A N 1
ATOM 1355 C CA . PHE A 1 168 ? -5.357 17.623 5.513 1.00 95.50 168 PHE A CA 1
ATOM 1356 C C . PHE A 1 168 ? -6.691 17.775 6.243 1.00 95.50 168 PHE A C 1
ATOM 1358 O O . PHE A 1 168 ? -7.000 18.844 6.768 1.00 95.50 168 PHE A O 1
ATOM 1365 N N . CYS A 1 169 ? -7.485 16.704 6.299 1.00 95.69 169 CYS A N 1
ATOM 1366 C CA . CYS A 1 169 ? -8.712 16.691 7.087 1.00 95.69 169 CYS A CA 1
ATOM 1367 C C . CYS A 1 169 ? -8.426 16.243 8.520 1.00 95.69 169 CYS A C 1
ATOM 1369 O O . CYS A 1 169 ? -8.084 15.087 8.757 1.00 95.69 169 CYS A O 1
ATOM 1371 N N . ASN A 1 170 ? -8.607 17.143 9.483 1.00 92.25 170 ASN A N 1
ATOM 1372 C CA . ASN A 1 170 ? -8.321 16.919 10.895 1.00 92.25 170 ASN A CA 1
ATOM 1373 C C . ASN A 1 170 ? -9.455 16.224 11.666 1.00 92.25 170 ASN A C 1
ATOM 1375 O O . ASN A 1 170 ? -9.249 15.780 12.797 1.00 92.25 170 ASN A O 1
ATOM 1379 N N . SER A 1 171 ? -10.627 16.056 11.046 1.00 92.12 171 SER A N 1
ATOM 1380 C CA . SER A 1 171 ? -11.751 15.347 11.660 1.00 92.12 171 SER A CA 1
ATOM 1381 C C . SER A 1 171 ? -11.350 13.946 12.120 1.00 92.12 171 SER A C 1
ATOM 1383 O O . SER A 1 171 ? -10.742 13.175 11.374 1.00 92.12 171 SER A O 1
ATOM 1385 N N . SER A 1 172 ? -11.739 13.595 13.347 1.00 85.06 172 SER A N 1
ATOM 1386 C CA . SER A 1 172 ? -11.348 12.356 14.039 1.00 85.06 172 SER A CA 1
ATOM 1387 C C . SER A 1 172 ? -11.741 11.066 13.311 1.00 85.06 172 SER A C 1
ATOM 1389 O O . SER A 1 172 ? -11.120 10.024 13.508 1.00 85.06 172 SER A O 1
ATOM 1391 N N . ASN A 1 173 ? -12.761 11.123 12.457 1.00 84.19 173 ASN A N 1
ATOM 1392 C CA . ASN A 1 173 ? -13.236 10.014 11.635 1.00 84.19 173 ASN A CA 1
ATOM 1393 C C . ASN A 1 173 ? -12.650 9.993 10.210 1.00 84.19 173 ASN A C 1
ATOM 1395 O O . ASN A 1 173 ? -12.983 9.069 9.468 1.00 84.19 173 ASN A O 1
ATOM 1399 N N . CYS A 1 174 ? -11.812 10.966 9.830 1.00 90.25 174 CYS A N 1
ATOM 1400 C CA . CYS A 1 174 ? -11.276 11.104 8.475 1.00 90.25 174 CYS A CA 1
ATOM 1401 C C . CYS A 1 174 ? -9.739 11.045 8.427 1.00 90.25 174 CYS A C 1
ATOM 1403 O O . CYS A 1 174 ? -9.202 10.109 7.843 1.00 90.25 174 CYS A O 1
ATOM 1405 N N . GLN A 1 175 ? -9.037 11.985 9.075 1.00 90.25 175 GLN A N 1
ATOM 1406 C CA . GLN A 1 175 ? -7.567 12.011 9.208 1.00 90.25 175 GLN A CA 1
ATOM 1407 C C . GLN A 1 175 ? -6.787 11.642 7.928 1.00 90.25 175 GLN A C 1
ATOM 1409 O O . GLN A 1 175 ? -5.912 10.777 7.953 1.00 90.25 175 GLN A O 1
ATOM 1414 N N . THR A 1 176 ? -7.098 12.295 6.805 1.00 90.31 176 THR A N 1
ATOM 1415 C CA . THR A 1 176 ? -6.512 11.991 5.487 1.00 90.31 176 THR A CA 1
ATOM 1416 C C . THR A 1 176 ? -5.989 13.241 4.778 1.00 90.31 176 THR A C 1
ATOM 1418 O O . THR A 1 176 ? -6.505 14.342 4.978 1.00 90.31 176 THR A O 1
ATOM 1421 N N . VAL A 1 177 ? -4.986 13.060 3.913 1.00 92.00 177 VAL A N 1
ATOM 1422 C CA . VAL A 1 177 ? -4.494 14.080 2.970 1.00 92.00 177 VAL A CA 1
ATOM 1423 C C . VAL A 1 177 ? -5.374 14.136 1.718 1.00 92.00 177 VAL A C 1
ATOM 1425 O O . VAL A 1 177 ? -5.921 13.121 1.285 1.00 92.00 177 VAL A O 1
ATOM 1428 N N . LEU A 1 178 ? -5.540 15.328 1.146 1.00 93.88 178 LEU A N 1
ATOM 1429 C CA . LEU A 1 178 ? -6.536 15.637 0.122 1.00 93.88 178 LEU A CA 1
ATOM 1430 C C . LEU A 1 178 ? -5.965 16.568 -0.955 1.00 93.88 178 LEU A C 1
ATOM 1432 O O . LEU A 1 178 ? -5.265 17.545 -0.667 1.00 93.88 178 LEU A O 1
ATOM 1436 N N . CYS A 1 179 ? -6.342 16.317 -2.209 1.00 93.81 179 CYS A N 1
ATOM 1437 C CA . CYS A 1 179 ? -6.203 17.297 -3.286 1.00 93.81 179 CYS A CA 1
ATOM 1438 C C . CYS A 1 179 ? -7.406 18.266 -3.296 1.00 93.81 179 CYS A C 1
ATOM 1440 O O . CYS A 1 179 ? -8.436 17.970 -2.677 1.00 93.81 179 CYS A O 1
ATOM 1442 N N . PRO A 1 180 ? -7.335 19.402 -4.018 1.00 92.25 180 PRO A N 1
ATOM 1443 C CA . PRO A 1 180 ? -8.458 20.339 -4.128 1.00 92.25 180 PRO A CA 1
ATOM 1444 C C . PRO A 1 180 ? -9.765 19.700 -4.631 1.00 92.25 180 PRO A C 1
ATOM 1446 O O . PRO A 1 180 ? -10.844 20.064 -4.168 1.00 92.25 180 PRO A O 1
ATOM 1449 N N . SER A 1 181 ? -9.685 18.710 -5.525 1.00 93.06 181 SER A N 1
ATOM 1450 C CA . SER A 1 181 ? -10.868 18.002 -6.033 1.00 93.06 181 SER A CA 1
ATOM 1451 C C . SER A 1 181 ? -11.562 17.180 -4.942 1.00 93.06 181 SER A C 1
ATOM 1453 O O . SER A 1 181 ? -12.782 17.268 -4.810 1.00 93.06 181 SER A O 1
ATOM 1455 N N . CYS A 1 182 ? -10.810 16.462 -4.094 1.00 93.06 182 CYS A N 1
ATOM 1456 C CA . CYS A 1 182 ? -11.385 15.725 -2.958 1.00 93.06 182 CYS A CA 1
ATOM 1457 C C . CYS A 1 182 ? -12.061 16.662 -1.946 1.00 93.06 182 CYS A C 1
ATOM 1459 O O . CYS A 1 182 ? -13.079 16.301 -1.349 1.00 93.06 182 CYS A O 1
ATOM 1461 N N . VAL A 1 183 ? -11.496 17.864 -1.760 1.00 94.00 183 VAL A N 1
ATOM 1462 C CA . VAL A 1 183 ? -12.075 18.897 -0.892 1.00 94.00 183 VAL A CA 1
ATOM 1463 C C . VAL A 1 183 ? -13.461 19.295 -1.385 1.00 94.00 183 VAL A C 1
ATOM 1465 O O . VAL A 1 183 ? -14.413 19.310 -0.612 1.00 94.00 183 VAL A O 1
ATOM 1468 N N . ILE A 1 184 ? -13.594 19.564 -2.682 1.00 91.00 184 ILE A N 1
ATOM 1469 C CA . ILE A 1 184 ? -14.860 20.007 -3.273 1.00 91.00 184 ILE A CA 1
ATOM 1470 C C . ILE A 1 184 ? -15.888 18.870 -3.325 1.00 91.00 184 ILE A C 1
ATOM 1472 O O . ILE A 1 184 ? -17.066 19.112 -3.056 1.00 91.00 184 ILE A O 1
ATOM 1476 N N . ALA A 1 185 ? -15.456 17.658 -3.680 1.00 89.00 185 ALA A N 1
ATOM 1477 C CA . ALA A 1 185 ? -16.350 16.529 -3.916 1.00 89.00 185 ALA A CA 1
ATOM 1478 C C . ALA A 1 185 ? -16.925 15.942 -2.619 1.00 89.00 185 ALA A C 1
ATOM 1480 O O . ALA A 1 185 ? -18.129 15.713 -2.531 1.00 89.00 185 ALA A O 1
ATOM 1481 N N . GLU A 1 186 ? -16.077 15.718 -1.611 1.00 90.69 186 GLU A N 1
ATOM 1482 C CA . GLU A 1 186 ? -16.449 14.913 -0.438 1.00 90.69 186 GLU A CA 1
ATOM 1483 C C . GLU A 1 186 ? -16.240 15.636 0.898 1.00 90.69 186 GLU A C 1
ATOM 1485 O O . GLU A 1 186 ? -16.882 15.281 1.882 1.00 90.69 186 GLU A O 1
ATOM 1490 N N . HIS A 1 187 ? -15.402 16.679 0.948 1.00 93.19 187 HIS A N 1
ATOM 1491 C CA . HIS A 1 187 ? -15.016 17.345 2.203 1.00 93.19 187 HIS A CA 1
ATOM 1492 C C . HIS A 1 187 ? -15.440 18.818 2.272 1.00 93.19 187 HIS A C 1
ATOM 1494 O O . HIS A 1 187 ? -14.831 19.619 2.977 1.00 93.19 187 HIS A O 1
ATOM 1500 N N . ARG A 1 188 ? -16.497 19.195 1.545 1.00 92.44 188 ARG A N 1
ATOM 1501 C CA . ARG A 1 188 ? -16.955 20.590 1.457 1.00 92.44 188 ARG A CA 1
ATOM 1502 C C . ARG A 1 188 ? -17.696 21.075 2.706 1.00 92.44 188 ARG A C 1
ATOM 1504 O O . ARG A 1 188 ? -17.791 22.278 2.915 1.00 92.44 188 ARG A O 1
ATOM 1511 N N . ASP A 1 189 ? -18.268 20.161 3.490 1.00 92.94 189 ASP A N 1
ATOM 1512 C CA . ASP A 1 189 ? -19.090 20.476 4.665 1.00 92.94 189 ASP A CA 1
ATOM 1513 C C . ASP A 1 189 ? -18.212 20.710 5.913 1.00 92.94 189 ASP A C 1
ATOM 1515 O O . ASP A 1 189 ? -17.729 19.734 6.501 1.00 92.94 189 ASP A O 1
ATOM 1519 N N . PRO A 1 190 ? -18.034 21.967 6.367 1.00 90.69 190 PRO A N 1
ATOM 1520 C CA . PRO A 1 190 ? -17.156 22.289 7.491 1.00 90.69 190 PRO A CA 1
ATOM 1521 C C . PRO A 1 190 ? -17.694 21.791 8.837 1.00 90.69 190 PRO A C 1
ATOM 1523 O O . PRO A 1 190 ? -16.947 21.720 9.807 1.00 90.69 190 PRO A O 1
ATOM 1526 N N . SER A 1 191 ? -18.980 21.421 8.922 1.00 92.00 191 SER A N 1
ATOM 1527 C CA . SER A 1 191 ? -19.539 20.820 10.139 1.00 92.00 191 SER A CA 1
ATOM 1528 C C . SER A 1 191 ? -19.093 19.368 10.342 1.00 92.00 191 SER A C 1
ATOM 1530 O O . SER A 1 191 ? -19.138 18.854 11.459 1.00 92.00 191 SER A O 1
ATOM 1532 N N . LYS A 1 192 ? -18.653 18.704 9.265 1.00 92.38 192 LYS A N 1
ATOM 1533 C CA . LYS A 1 192 ? -18.188 17.309 9.267 1.00 92.38 192 LYS A CA 1
ATOM 1534 C C . LYS A 1 192 ? -16.682 17.201 9.065 1.00 92.38 192 LYS A C 1
ATOM 1536 O O . LYS A 1 192 ? -16.051 16.299 9.619 1.00 92.38 192 LYS A O 1
ATOM 1541 N N . HIS A 1 193 ? -16.113 18.107 8.277 1.00 95.69 193 HIS A N 1
ATOM 1542 C CA . HIS A 1 193 ? -14.725 18.071 7.844 1.00 95.69 193 HIS A CA 1
ATOM 1543 C C . HIS A 1 193 ? -14.007 19.363 8.224 1.00 95.69 193 HIS A C 1
ATOM 1545 O O . HIS A 1 193 ? -14.222 20.410 7.624 1.00 95.69 193 HIS A O 1
ATOM 1551 N N . GLU A 1 194 ? -13.122 19.269 9.212 1.00 95.31 194 GLU A N 1
ATOM 1552 C CA . GLU A 1 194 ? -12.164 20.326 9.526 1.00 95.31 194 GLU A CA 1
ATOM 1553 C C . GLU A 1 194 ? -10.961 20.175 8.592 1.00 95.31 194 GLU A C 1
ATOM 1555 O O . GLU A 1 194 ? -10.337 19.112 8.569 1.00 95.31 194 GLU A O 1
ATOM 1560 N N . LEU A 1 195 ? -10.668 21.200 7.791 1.00 95.88 195 LEU A N 1
ATOM 1561 C CA . LEU A 1 195 ? -9.587 21.190 6.805 1.00 95.88 195 LEU A CA 1
ATOM 1562 C C . LEU A 1 195 ? -8.499 22.188 7.194 1.00 95.88 195 LEU A C 1
ATOM 1564 O O . LEU A 1 195 ? -8.796 23.327 7.543 1.00 95.88 195 LEU A O 1
ATOM 1568 N N . GLU A 1 196 ? -7.249 21.769 7.059 1.00 95.00 196 GLU A N 1
ATOM 1569 C CA . GLU A 1 196 ? -6.063 22.610 7.216 1.00 95.00 196 GLU A CA 1
ATOM 1570 C C . GLU A 1 196 ? -5.111 22.397 6.031 1.00 95.00 196 GLU A C 1
ATOM 1572 O O . GLU A 1 196 ? -5.211 21.393 5.320 1.00 95.00 196 GLU A O 1
ATOM 1577 N N . ASP A 1 197 ? -4.183 23.326 5.810 1.00 95.56 197 ASP A N 1
ATOM 1578 C CA . ASP A 1 197 ? -3.071 23.113 4.880 1.00 95.56 197 ASP A CA 1
ATOM 1579 C C . ASP A 1 197 ? -2.137 21.998 5.397 1.00 95.56 197 ASP A C 1
ATOM 1581 O O . ASP A 1 197 ? -1.952 21.839 6.609 1.00 95.56 197 ASP A O 1
ATOM 1585 N N . ILE A 1 198 ? -1.568 21.192 4.491 1.00 93.19 198 ILE A N 1
ATOM 1586 C CA . ILE A 1 198 ? -0.701 20.061 4.867 1.00 93.19 198 ILE A CA 1
ATOM 1587 C C . ILE A 1 198 ? 0.546 20.523 5.631 1.00 93.19 198 ILE A C 1
ATOM 1589 O O . ILE A 1 198 ? 0.924 19.867 6.607 1.00 93.19 198 ILE A O 1
ATOM 1593 N N . GLU A 1 199 ? 1.179 21.629 5.235 1.00 92.06 199 GLU A N 1
ATOM 1594 C CA . GLU A 1 199 ? 2.400 22.118 5.881 1.00 92.06 199 GLU A CA 1
ATOM 1595 C C . GLU A 1 199 ? 2.103 22.591 7.307 1.00 92.06 199 GLU A C 1
ATOM 1597 O O . GLU A 1 199 ? 2.804 22.227 8.258 1.00 92.06 199 GLU A O 1
ATOM 1602 N N . GLU A 1 200 ? 1.008 23.329 7.492 1.00 93.69 200 GLU A N 1
ATOM 1603 C CA . GLU A 1 200 ? 0.565 23.775 8.815 1.00 93.69 200 GLU A CA 1
ATOM 1604 C C . GLU A 1 200 ? 0.215 22.591 9.725 1.00 93.69 200 GLU A C 1
ATOM 1606 O O . GLU A 1 200 ? 0.653 22.522 10.882 1.00 93.69 200 GLU A O 1
ATOM 1611 N N . ALA A 1 201 ? -0.538 21.627 9.191 1.00 92.06 201 ALA A N 1
ATOM 1612 C CA . ALA A 1 201 ? -0.937 20.417 9.895 1.00 92.06 201 ALA A CA 1
ATOM 1613 C C . ALA A 1 201 ? 0.276 19.573 10.321 1.00 92.06 201 ALA A C 1
ATOM 1615 O O . ALA A 1 201 ? 0.266 18.993 11.417 1.00 92.06 201 ALA A O 1
ATOM 1616 N N . PHE A 1 202 ? 1.313 19.507 9.480 1.00 92.00 202 PHE A N 1
ATOM 1617 C CA . PHE A 1 202 ? 2.580 18.844 9.780 1.00 92.00 202 PHE A CA 1
ATOM 1618 C C . PHE A 1 202 ? 3.325 19.558 10.909 1.00 92.00 202 PHE A C 1
ATOM 1620 O O . PHE A 1 202 ? 3.677 18.927 11.908 1.00 92.00 202 PHE A O 1
ATOM 1627 N N . MET A 1 203 ? 3.510 20.875 10.804 1.00 92.75 203 MET A N 1
ATOM 1628 C CA . MET A 1 203 ? 4.261 21.655 11.791 1.00 92.75 203 MET A CA 1
ATOM 1629 C C . MET A 1 203 ? 3.624 21.598 13.184 1.00 92.75 203 MET A C 1
ATOM 1631 O O . MET A 1 203 ? 4.330 21.402 14.177 1.00 92.75 203 MET A O 1
ATOM 1635 N N . LYS A 1 204 ? 2.289 21.687 13.273 1.00 90.56 204 LYS A N 1
ATOM 1636 C CA . LYS A 1 204 ? 1.552 21.528 14.540 1.00 90.56 204 LYS A CA 1
ATOM 1637 C C . LYS A 1 204 ? 1.816 20.163 15.185 1.00 90.56 204 LYS A C 1
ATOM 1639 O O . LYS A 1 204 ? 2.102 20.086 16.379 1.00 90.56 204 LYS A O 1
ATOM 1644 N N . ARG A 1 205 ? 1.746 19.082 14.402 1.00 88.56 205 ARG A N 1
ATOM 1645 C CA . ARG A 1 205 ? 1.959 17.707 14.891 1.00 88.56 205 ARG A CA 1
ATOM 1646 C C . ARG A 1 205 ? 3.400 17.446 15.292 1.00 88.56 205 ARG A C 1
ATOM 1648 O O . ARG A 1 205 ? 3.622 16.858 16.345 1.00 88.56 205 ARG A O 1
ATOM 1655 N N . LYS A 1 206 ? 4.357 17.908 14.486 1.00 89.94 206 LYS A N 1
ATOM 1656 C CA . LYS A 1 206 ? 5.787 17.789 14.778 1.00 89.94 206 LYS A CA 1
ATOM 1657 C C . LYS A 1 206 ? 6.116 18.425 16.126 1.00 89.94 206 LYS A C 1
ATOM 1659 O O . LYS A 1 206 ? 6.712 17.773 16.975 1.00 89.94 206 LYS A O 1
ATOM 1664 N N . LYS A 1 207 ? 5.634 19.649 16.359 1.00 90.44 207 LYS A N 1
ATOM 1665 C CA . LYS A 1 207 ? 5.820 20.342 17.638 1.00 90.44 207 LYS A CA 1
ATOM 1666 C C . LYS A 1 207 ? 5.229 19.552 18.808 1.00 90.44 207 LYS A C 1
ATOM 1668 O O . LYS A 1 207 ? 5.872 19.427 19.840 1.00 90.44 207 LYS A O 1
ATOM 1673 N N . ASN A 1 208 ? 4.022 19.005 18.654 1.00 85.94 208 ASN A N 1
ATOM 1674 C CA . ASN A 1 208 ? 3.386 18.202 19.703 1.00 85.94 208 ASN A CA 1
ATOM 1675 C C . ASN A 1 208 ? 4.167 16.921 20.024 1.00 85.94 208 ASN A C 1
ATOM 1677 O O . ASN A 1 208 ? 4.253 16.558 21.190 1.00 85.94 208 ASN A O 1
ATOM 1681 N N . TRP A 1 209 ? 4.748 16.274 19.012 1.00 81.75 209 TRP A N 1
ATOM 1682 C CA . TRP A 1 209 ? 5.589 15.087 1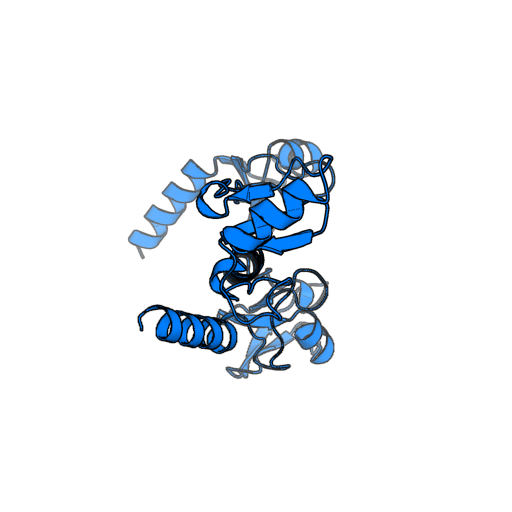9.178 1.00 81.75 209 TRP A CA 1
ATOM 1683 C C . TRP A 1 209 ? 6.915 15.390 19.887 1.00 81.75 209 TRP A C 1
ATOM 1685 O O . TRP A 1 209 ? 7.366 14.614 20.718 1.00 81.75 209 TRP A O 1
ATOM 1695 N N . GLU A 1 210 ? 7.541 16.529 19.594 1.00 82.94 210 GLU A N 1
ATOM 1696 C CA . GLU A 1 210 ? 8.790 16.947 20.250 1.00 82.94 210 GLU A CA 1
ATOM 1697 C C . GLU A 1 210 ? 8.593 17.359 21.723 1.00 82.94 210 GLU A C 1
ATOM 1699 O O . GLU A 1 210 ? 9.565 17.469 22.466 1.00 82.94 210 GLU A O 1
ATOM 1704 N N . MET A 1 211 ? 7.347 17.597 22.148 1.00 72.50 211 MET A N 1
ATOM 1705 C CA . MET A 1 211 ? 6.986 17.966 23.524 1.00 72.50 211 MET A CA 1
ATOM 1706 C C . MET A 1 211 ? 6.548 16.775 24.398 1.00 72.50 211 MET A C 1
ATOM 1708 O O . MET A 1 211 ? 6.284 16.979 25.584 1.00 72.50 211 MET A O 1
ATOM 1712 N N . THR A 1 212 ? 6.436 15.570 23.830 1.00 60.84 212 THR A N 1
ATOM 1713 C CA . THR A 1 212 ? 6.133 14.308 24.539 1.00 60.84 212 THR A CA 1
ATOM 1714 C C . THR A 1 212 ? 7.389 13.514 24.847 1.00 60.84 212 THR A C 1
ATOM 1716 O O . THR A 1 212 ? 7.450 12.954 25.964 1.00 60.84 212 THR A O 1
#

Nearest PDB structures (foldseek):
  5vzv-assembly2_B-2  TM=8.674E-01  e=1.137E-05  Homo sapiens
  5fey-assembly1_A  TM=8.667E-01  e=4.600E-04  Homo sapiens
  5fey-assembly1_B  TM=8.139E-01  e=2.943E-04  Homo sapiens
  2ct2-assembly1_A  TM=8.307E-01  e=5.938E-04  Homo sapiens
  6gyr-assembly2_D  TM=2.822E-01  e=2.546E-01  Homo sapiens

Sequence (212 aa):
MASRNSVNLITELERRYLECNICTELFDEDERIPRLLPCHHPFCSECIKRLGHRKDTFKCPTCNTVHKVKRNGPLDFPKDNTRRDLTSFLQAHSELNALKKCCLCGNTVDATYTCQQCYINLCEICRHLHESENKTHTSIINKSETLQEEDIDVCQNPNHERAKLKHFCNSSNCQTVLCPSCVIAEHRDPSKHELEDIEEAFMKRKKNWEMT

InterPro domains:
  IPR000315 B-box-type zinc finger [PF00643] (153-196)
  IPR001841 Zinc finger, RING-type [PS50089] (20-64)
  IPR001841 Zinc finger, RING-type [SM00184] (20-63)
  IPR013083 Zinc finger, RING/FYVE/PHD-type [G3DSA:3.30.40.10] (6-82)
  IPR017907 Zinc finger, RING-type, conserved site [PS00518] (39-48)
  IPR027370 Zinc finger, RING-type, eukaryotic [PF13445] (20-61)
  IPR047153 TRIM45/56/19-like [PTHR25462] (16-207)

Secondary structure (DSSP, 8-state):
-HHHHHHHHHHHHIIIIIB-TTT-PBP-SSSS-EEE-TTS-EEEHHHHHHH--BTTEEE-TTT--EEE-BTTBGGGSPB-HHHHHHHHHHHHTHHHH---B-GGGTT-SBP-EEETTTTEEE-HHHHHHHHHH-TT---EEEGGG------SSB--STTSTTPBP-EEE--TTT-EEE-HHHHHHTS--TTT--EEEHHHHHHHHHHHHHT-

Mean predicted aligned error: 13.8 Å

Organism: Mytilus edulis (NCBI:txid6550)

Foldseek 3Di:
DVLVVLQVVVVVCQQPQQAAPPPRDGADDPFQFWFADPVRHIHGPNVQVVQFADDQWDADPPPRDIDGHDPVGPSPGDGPVVSHVVSVVCVVCCVSVDLQAFVVVVRPHRFQKAQPVVRGGHHPVRVVVCCVVCVPRPRIDGPVPDPPPQPPQADPDPPGTRAHFWKAWPAPVGGDTDHPVCCVPPVVDCVRTDMDTPVVVVVVVVVVVVVD

Radius of gyration: 22.61 Å; Cα contacts (8 Å, |Δi|>4): 299; chains: 1; bounding box: 53×40×64 Å

pLDDT: mean 81.79, std 13.73, range [35.09, 96.12]